Protein AF-A9NFF5-F1 (afdb_monomer_lite)

Sequence (351 aa):
MVKVKLIEFKKIPSTSDYLKQNYEKLDSFTFVRTDYQTKGRGQFERQWMSANGRNLLLSFMIKDVPINQLITIKEWVKSSIFSTLGSLGLDVYFKEPNDVYCHQKKLCGILMETKGSGDKFDYVIVGIGLNVNQFIFHKFKATSIFLETKKTQNVRKIMSKLMTNLLESSFLRCNMTIKRIIIISMFAALIAVSTFMNVPVPPVSFTLQTLMIVLTGLLLTPLDAFLAVLVYLTAGAFGMPIFTTGGGFQSFVAPTGGFLLSFLVVAPGISLFKSKSKNILQDGIVLMIFGFLIVYLFGIAIFMYATSLDFIYTIGVFIPYYIWDIAKLIFAYVVYYYMPQAIIDKHLKGI

Structure (mmCIF, N/CA/C/O backbone):
data_AF-A9NFF5-F1
#
_entry.id   AF-A9NFF5-F1
#
loop_
_atom_site.group_PDB
_atom_site.id
_atom_site.type_symbol
_atom_site.label_atom_id
_atom_site.label_alt_id
_atom_site.label_comp_id
_atom_site.label_asym_id
_atom_site.label_entity_id
_atom_site.label_seq_id
_atom_site.pdbx_PDB_ins_code
_atom_site.Cartn_x
_atom_site.Cartn_y
_atom_site.Cartn_z
_atom_site.occupancy
_atom_site.B_iso_or_equiv
_atom_site.auth_seq_id
_atom_site.auth_comp_id
_atom_site.auth_asym_id
_atom_site.auth_atom_id
_atom_site.pdbx_PDB_model_num
ATOM 1 N N . MET A 1 1 ? 3.594 -4.620 10.451 1.00 48.44 1 MET A N 1
ATOM 2 C CA . MET A 1 1 ? 2.730 -5.064 11.567 1.00 48.44 1 MET A CA 1
ATOM 3 C C . MET A 1 1 ? 2.323 -3.812 12.327 1.00 48.44 1 MET A C 1
ATOM 5 O O . MET A 1 1 ? 3.212 -3.039 12.667 1.00 48.44 1 MET A O 1
ATOM 9 N N . VAL A 1 2 ? 1.025 -3.542 12.495 1.00 63.56 2 VAL A N 1
ATOM 10 C CA . VAL A 1 2 ? 0.547 -2.337 13.200 1.00 63.56 2 VAL A CA 1
ATOM 11 C C . VAL A 1 2 ? 1.030 -2.393 14.652 1.00 63.56 2 VAL A C 1
ATOM 13 O O . VAL A 1 2 ? 0.825 -3.402 15.325 1.00 63.56 2 VAL A O 1
ATOM 16 N N . LYS A 1 3 ? 1.707 -1.343 15.135 1.00 71.81 3 LYS A N 1
ATOM 17 C CA . LYS A 1 3 ? 2.157 -1.258 16.531 1.00 71.81 3 LYS A CA 1
ATOM 18 C C . LYS A 1 3 ? 0.945 -0.948 17.408 1.00 71.81 3 LYS A C 1
ATOM 20 O O . LYS A 1 3 ? 0.381 0.134 17.311 1.00 71.81 3 LYS A O 1
ATOM 25 N N . VAL A 1 4 ? 0.546 -1.899 18.246 1.00 84.06 4 VAL A N 1
ATOM 26 C CA . VAL A 1 4 ? -0.634 -1.774 19.112 1.00 84.06 4 VAL A CA 1
ATOM 27 C C . VAL A 1 4 ? -0.192 -1.520 20.546 1.00 84.06 4 VAL A C 1
ATOM 29 O O . VAL A 1 4 ? 0.660 -2.233 21.074 1.00 84.06 4 VAL A O 1
ATOM 32 N N . LYS A 1 5 ? -0.793 -0.518 21.191 1.00 92.88 5 LYS A N 1
ATOM 33 C CA . LYS A 1 5 ? -0.583 -0.215 22.612 1.00 92.88 5 LYS A CA 1
ATOM 34 C C . LYS A 1 5 ? -1.906 -0.343 23.353 1.00 92.88 5 LYS A C 1
ATOM 36 O O . LYS A 1 5 ? -2.881 0.275 22.947 1.00 92.88 5 LYS A O 1
ATOM 41 N N . LEU A 1 6 ? -1.939 -1.108 24.442 1.00 95.81 6 LEU A N 1
ATOM 42 C CA . LEU A 1 6 ? -3.102 -1.215 25.326 1.00 95.81 6 LEU A CA 1
ATOM 43 C C . LEU A 1 6 ? -2.802 -0.523 26.658 1.00 95.81 6 LEU A C 1
ATOM 45 O O . LEU A 1 6 ? -1.790 -0.811 27.294 1.00 95.81 6 LEU A O 1
ATOM 49 N N . ILE A 1 7 ? -3.688 0.376 27.078 1.00 97.44 7 ILE A N 1
ATOM 50 C CA . ILE A 1 7 ? -3.648 1.050 28.377 1.00 97.44 7 ILE A CA 1
ATOM 51 C C . ILE A 1 7 ? -4.884 0.622 29.168 1.00 97.44 7 ILE A C 1
ATOM 53 O O . ILE A 1 7 ? -6.014 0.777 28.704 1.00 97.44 7 ILE A O 1
ATOM 57 N N . GLU A 1 8 ? -4.680 0.089 30.370 1.00 97.06 8 GLU A N 1
ATOM 58 C CA . GLU A 1 8 ? -5.763 -0.372 31.237 1.00 97.06 8 GLU A CA 1
ATOM 59 C C . GLU A 1 8 ? -5.870 0.470 32.507 1.00 97.06 8 GLU A C 1
ATOM 61 O O . GLU A 1 8 ? -4.879 0.760 33.175 1.00 97.06 8 GLU A O 1
ATOM 66 N N . PHE A 1 9 ? -7.105 0.785 32.882 1.00 96.94 9 PHE A N 1
ATOM 67 C CA . PHE A 1 9 ? -7.434 1.411 34.153 1.00 96.94 9 PHE A CA 1
ATOM 68 C C . PHE A 1 9 ? -8.439 0.563 34.932 1.00 96.94 9 PHE A C 1
ATOM 70 O O . PHE A 1 9 ? -9.261 -0.144 34.355 1.00 96.94 9 PHE A O 1
ATOM 77 N N . LYS A 1 10 ? -8.435 0.674 36.263 1.00 95.50 10 LYS A N 1
ATOM 78 C CA . LYS A 1 10 ? -9.532 0.128 37.082 1.00 95.50 10 LYS A CA 1
ATOM 79 C C . LYS A 1 10 ? -10.776 1.020 37.019 1.00 95.50 10 LYS A C 1
ATOM 81 O O . LYS A 1 10 ? -11.902 0.540 37.013 1.00 95.50 10 LYS A O 1
ATOM 86 N N . LYS A 1 11 ? -10.589 2.341 37.003 1.00 96.50 11 LYS A N 1
ATOM 87 C CA . LYS A 1 11 ? -11.675 3.327 37.016 1.00 96.50 11 LYS A CA 1
ATOM 88 C C . LYS A 1 11 ? -11.188 4.646 36.434 1.00 96.50 11 LYS A C 1
ATOM 90 O O . LYS A 1 11 ? -10.162 5.148 36.879 1.00 96.50 11 LYS A O 1
ATOM 95 N N . ILE A 1 12 ? -11.943 5.219 35.499 1.00 97.19 12 ILE A N 1
ATOM 96 C CA . ILE A 1 12 ? -11.682 6.542 34.899 1.00 97.19 12 ILE A CA 1
ATOM 97 C C . ILE A 1 12 ? -13.000 7.248 34.555 1.00 97.19 12 ILE A C 1
ATOM 99 O O . ILE A 1 12 ? -14.049 6.607 34.580 1.00 97.19 12 ILE A O 1
ATOM 103 N N . PRO A 1 13 ? -12.994 8.547 34.208 1.00 94.06 13 PRO A N 1
ATOM 104 C CA . PRO A 1 13 ? -14.183 9.216 33.687 1.00 94.06 13 PRO A CA 1
ATOM 105 C C . PRO A 1 13 ? -14.706 8.596 32.387 1.00 94.06 13 PRO A C 1
ATOM 107 O O . PRO A 1 13 ? -15.846 8.135 32.352 1.00 94.06 13 PRO A O 1
ATOM 110 N N . SER A 1 14 ? -13.871 8.539 31.348 1.00 95.44 14 SER A N 1
ATOM 111 C CA . SER A 1 14 ? -14.209 8.014 30.023 1.00 95.44 14 SER A CA 1
ATOM 112 C C . SER A 1 14 ? -12.932 7.593 29.288 1.00 95.44 14 SER A C 1
ATOM 114 O O . SER A 1 14 ? -11.940 8.322 29.293 1.00 95.44 14 SER A O 1
ATOM 116 N N . THR A 1 15 ? -12.958 6.416 28.664 1.00 97.00 15 THR A N 1
ATOM 117 C CA . THR A 1 15 ? -11.876 5.876 27.820 1.00 97.00 15 THR A CA 1
ATOM 118 C C . THR A 1 15 ? -11.634 6.757 26.591 1.00 97.00 15 THR A C 1
ATOM 120 O O . THR A 1 15 ? -10.485 7.078 26.288 1.00 97.00 15 THR A O 1
ATOM 123 N N . SER A 1 16 ? -12.699 7.229 25.935 1.00 95.88 16 SER A N 1
ATOM 124 C CA . SER A 1 16 ? -12.603 8.156 24.798 1.00 95.88 16 SER A CA 1
ATOM 125 C C . SER A 1 16 ? -12.042 9.518 25.202 1.00 95.88 16 SER A C 1
ATOM 127 O O . SER A 1 16 ? -11.199 10.059 24.493 1.00 95.88 16 SER A O 1
ATOM 129 N N . ASP A 1 17 ? -12.447 10.068 26.353 1.00 95.31 17 ASP A N 1
ATOM 130 C CA . ASP A 1 17 ? -11.955 11.385 26.786 1.00 95.31 17 ASP A CA 1
ATOM 131 C C . ASP A 1 17 ? -10.465 11.332 27.157 1.00 95.31 17 ASP A C 1
ATOM 133 O O . ASP A 1 17 ? -9.729 12.270 26.853 1.00 95.31 17 ASP A O 1
ATOM 137 N N . TYR A 1 18 ? -9.989 10.214 27.721 1.00 97.25 18 TYR A N 1
ATOM 138 C CA . TYR A 1 18 ? -8.556 10.001 27.939 1.00 97.25 18 TYR A CA 1
ATOM 139 C C . TYR A 1 18 ? -7.772 10.037 26.618 1.00 97.25 18 TYR A C 1
ATOM 141 O O . TYR A 1 18 ? -6.738 10.702 26.542 1.00 97.25 18 TYR A O 1
ATOM 149 N N . LEU A 1 19 ? -8.269 9.372 25.567 1.00 97.31 19 LEU A N 1
ATOM 150 C CA . LEU A 1 19 ? -7.649 9.413 24.238 1.00 97.31 19 LEU A CA 1
ATOM 151 C C . LEU A 1 19 ? -7.637 10.835 23.666 1.00 97.31 19 LEU A C 1
ATOM 153 O O . LEU A 1 19 ? -6.583 11.293 23.236 1.00 97.31 19 LEU A O 1
ATOM 157 N N . LYS A 1 20 ? -8.759 11.566 23.730 1.00 95.81 20 LYS A N 1
ATOM 158 C CA . LYS A 1 20 ? -8.848 12.957 23.246 1.00 95.81 20 LYS A CA 1
ATOM 159 C C . LYS A 1 20 ? -7.862 13.887 23.942 1.00 95.81 20 LYS A C 1
ATOM 161 O O . LYS A 1 20 ? -7.270 14.734 23.290 1.00 95.81 20 LYS A O 1
ATOM 166 N N . GLN A 1 21 ? -7.698 13.753 25.256 1.00 96.50 21 GLN A N 1
ATOM 167 C CA . GLN A 1 21 ? -6.819 14.624 26.042 1.00 96.50 21 GLN A CA 1
ATOM 168 C C . GLN A 1 21 ? -5.334 14.335 25.805 1.00 96.50 21 GLN A C 1
ATOM 170 O O . GLN A 1 21 ? -4.500 15.211 26.005 1.00 96.50 21 GLN A O 1
ATOM 175 N N . ASN A 1 22 ? -4.996 13.116 25.378 1.00 96.62 22 ASN A N 1
ATOM 176 C CA . ASN A 1 22 ? -3.613 12.663 25.238 1.00 96.62 22 ASN A CA 1
ATOM 177 C C . ASN A 1 22 ? -3.219 12.360 23.784 1.00 96.62 22 ASN A C 1
ATOM 179 O O . ASN A 1 22 ? -2.129 11.834 23.558 1.00 96.62 22 ASN A O 1
ATOM 183 N N . TYR A 1 23 ? -4.072 12.676 22.800 1.00 94.88 23 TYR A N 1
ATOM 184 C CA . TYR A 1 23 ? -3.904 12.217 21.417 1.00 94.88 23 TYR A CA 1
ATOM 185 C C . TYR A 1 23 ? -2.546 12.601 20.823 1.00 94.88 23 TYR A C 1
ATOM 187 O O . TYR A 1 23 ? -1.950 11.788 20.132 1.00 94.88 23 TYR A O 1
ATOM 195 N N . GLU A 1 24 ? -1.997 13.778 21.130 1.00 93.69 24 GLU A N 1
ATOM 196 C CA . GLU A 1 24 ? -0.697 14.235 20.611 1.00 93.69 24 GLU A CA 1
ATOM 197 C C . GLU A 1 24 ? 0.464 13.324 21.028 1.00 93.69 24 GLU A C 1
ATOM 199 O O . GLU A 1 24 ? 1.368 13.084 20.234 1.00 93.69 24 GLU A O 1
ATOM 204 N N . LYS A 1 25 ? 0.398 12.743 22.232 1.00 94.44 25 LYS A N 1
ATOM 205 C CA . LYS A 1 25 ? 1.450 11.889 22.810 1.00 94.44 25 LYS A CA 1
ATOM 206 C C . LYS A 1 25 ? 1.251 10.396 22.536 1.00 94.44 25 LYS A C 1
ATOM 208 O O . LYS A 1 25 ? 2.104 9.589 22.902 1.00 94.44 25 LYS A O 1
ATOM 213 N N . LEU A 1 26 ? 0.105 10.011 21.978 1.00 94.00 26 LEU A N 1
ATOM 214 C CA . LEU A 1 26 ? -0.264 8.615 21.756 1.00 94.00 26 LEU A CA 1
ATOM 215 C C . LEU A 1 26 ? -0.153 8.239 20.278 1.00 94.00 26 LEU A C 1
ATOM 217 O O . LEU A 1 26 ? -0.516 9.012 19.391 1.00 94.00 26 LEU A O 1
ATOM 221 N N . ASP A 1 27 ? 0.313 7.021 20.020 1.00 92.06 27 ASP A N 1
ATOM 222 C CA . ASP A 1 27 ? 0.390 6.461 18.672 1.00 92.06 27 ASP A CA 1
ATOM 223 C C . ASP A 1 27 ? -1.017 6.107 18.148 1.00 92.06 27 ASP A C 1
ATOM 225 O O . ASP A 1 27 ? -1.949 5.852 18.925 1.00 92.06 27 ASP A O 1
ATOM 229 N N . SER A 1 28 ? -1.167 6.055 16.820 1.00 92.19 28 SER A N 1
ATOM 230 C CA . SER A 1 28 ? -2.339 5.436 16.182 1.00 92.19 28 SER A CA 1
ATOM 231 C C . SER A 1 28 ? -2.480 3.978 16.649 1.00 92.19 28 SER A C 1
ATOM 233 O O . SER A 1 28 ? -1.485 3.332 16.968 1.00 92.19 28 SER A O 1
ATOM 235 N N . PHE A 1 29 ? -3.705 3.458 16.710 1.00 92.81 29 PHE A N 1
ATOM 236 C CA . PHE A 1 29 ? -4.039 2.148 17.287 1.00 92.81 29 PHE A CA 1
ATOM 237 C C . PHE A 1 29 ? -3.650 1.983 18.770 1.00 92.81 29 PHE A C 1
ATOM 239 O O . PHE A 1 29 ? -3.392 0.873 19.243 1.00 92.81 29 PHE A O 1
ATOM 246 N N . THR A 1 30 ? -3.661 3.078 19.539 1.00 96.06 30 THR A N 1
ATOM 247 C CA . THR A 1 30 ? -3.683 3.001 21.007 1.00 96.06 30 THR A CA 1
ATOM 248 C C . THR A 1 30 ? -5.096 2.663 21.485 1.00 96.06 30 THR A C 1
ATOM 250 O O . THR A 1 30 ? -6.044 3.394 21.198 1.00 96.06 30 THR A O 1
ATOM 253 N N . PHE A 1 31 ? -5.222 1.576 22.242 1.00 97.56 31 PHE A N 1
ATOM 254 C CA . PHE A 1 31 ? -6.438 1.108 22.900 1.00 97.56 31 PHE A CA 1
ATOM 255 C C . PHE A 1 31 ? -6.426 1.501 24.378 1.00 97.56 31 PHE A C 1
ATOM 257 O O . PHE A 1 31 ? -5.402 1.397 25.056 1.00 97.56 31 PHE A O 1
ATOM 264 N N . VAL A 1 32 ? -7.582 1.901 24.899 1.00 98.06 32 VAL A N 1
ATOM 265 C CA . VAL A 1 32 ? -7.793 2.249 26.304 1.00 98.06 32 VAL A CA 1
ATOM 266 C C . VAL A 1 32 ? -8.997 1.487 26.825 1.00 98.06 32 VAL A C 1
ATOM 268 O O . VAL A 1 32 ? -10.085 1.571 26.256 1.00 98.06 32 VAL A O 1
ATOM 271 N N . ARG A 1 33 ? -8.813 0.763 27.927 1.00 97.12 33 ARG A N 1
ATOM 272 C CA . ARG A 1 33 ? -9.848 -0.058 28.558 1.00 97.12 33 ARG A CA 1
ATOM 273 C C . ARG A 1 33 ? -9.985 0.274 30.035 1.00 97.12 33 ARG A C 1
ATOM 275 O O . ARG A 1 33 ? -9.000 0.578 30.703 1.00 97.12 33 ARG A O 1
ATOM 282 N N . THR A 1 34 ? -11.197 0.151 30.572 1.00 97.31 34 THR A N 1
ATOM 283 C CA . THR A 1 34 ? -11.439 0.274 32.016 1.00 97.31 34 THR A CA 1
ATOM 284 C C . THR A 1 34 ? -12.455 -0.740 32.539 1.00 97.31 34 THR A C 1
ATOM 286 O O . THR A 1 34 ? -13.326 -1.180 31.790 1.00 97.31 34 THR A O 1
ATOM 289 N N . ASP A 1 35 ? -12.371 -1.103 33.823 1.00 95.44 35 ASP A N 1
ATOM 290 C CA . ASP A 1 35 ? -13.428 -1.874 34.502 1.00 95.44 35 ASP A CA 1
ATOM 291 C C . ASP A 1 35 ? -14.677 -1.023 34.779 1.00 95.44 35 ASP A C 1
ATOM 293 O O . ASP A 1 35 ? -15.791 -1.548 34.849 1.00 95.44 35 ASP A O 1
ATOM 297 N N . TYR A 1 36 ? -14.511 0.295 34.932 1.00 95.69 36 TYR A N 1
ATOM 298 C CA . TYR A 1 36 ? -15.610 1.206 35.246 1.00 95.69 36 TYR A CA 1
ATOM 299 C C . TYR A 1 36 ? -15.386 2.627 34.708 1.00 95.69 36 TYR A C 1
ATOM 301 O O . TYR A 1 36 ? -14.272 3.162 34.766 1.00 95.69 36 TYR A O 1
ATOM 309 N N . GLN A 1 37 ? -16.465 3.248 34.216 1.00 94.56 37 GLN A N 1
ATOM 310 C CA . GLN A 1 37 ? -16.502 4.653 33.796 1.00 94.56 37 GLN A CA 1
ATOM 311 C C . GLN A 1 37 ? -17.435 5.467 34.691 1.00 94.56 37 GLN A C 1
ATOM 313 O O . GLN A 1 37 ? -18.611 5.133 34.808 1.00 94.56 37 GLN A O 1
ATOM 318 N N . THR A 1 38 ? -16.947 6.560 35.285 1.00 93.12 38 THR A N 1
ATOM 319 C CA . THR A 1 38 ? -17.803 7.464 36.083 1.00 93.12 38 THR A CA 1
ATOM 320 C C . THR A 1 38 ? -18.607 8.437 35.226 1.00 93.12 38 THR A C 1
ATOM 322 O O . THR A 1 38 ? -19.676 8.870 35.645 1.00 93.12 38 THR A O 1
ATOM 325 N N . LYS A 1 39 ? -18.120 8.766 34.026 1.00 91.50 39 LYS A N 1
ATOM 326 C CA . LYS A 1 39 ? -18.747 9.683 33.063 1.00 91.50 39 LYS A CA 1
ATOM 327 C C . LYS A 1 39 ? -18.828 9.029 31.681 1.00 91.50 39 LYS A C 1
ATOM 329 O O . LYS A 1 39 ? -18.437 9.616 30.677 1.00 91.50 39 LYS A O 1
ATOM 334 N N . GLY A 1 40 ? -19.282 7.774 31.638 1.00 85.69 40 GLY A N 1
ATOM 335 C CA . GLY A 1 40 ? -19.409 7.043 30.380 1.00 85.69 40 GLY A CA 1
ATOM 336 C C . GLY A 1 40 ? -20.383 7.731 29.429 1.00 85.69 40 GLY A C 1
ATOM 337 O O . GLY A 1 40 ? -21.519 8.000 29.812 1.00 85.69 40 GLY A O 1
ATOM 338 N N . ARG A 1 41 ? -19.944 7.999 28.198 1.00 82.25 41 ARG A N 1
ATOM 339 C CA . ARG A 1 41 ? -20.737 8.693 27.178 1.00 82.25 41 ARG A CA 1
ATOM 340 C C . ARG A 1 41 ? -21.292 7.716 26.145 1.00 82.25 41 ARG A C 1
ATOM 342 O O . ARG A 1 41 ? -20.617 6.779 25.731 1.00 82.25 41 ARG A O 1
ATOM 349 N N . GLY A 1 42 ? -22.522 7.966 25.732 1.00 80.75 42 GLY A N 1
ATOM 350 C CA . GLY A 1 42 ? -23.131 7.504 24.495 1.00 80.75 42 GLY A CA 1
ATOM 351 C C . GLY A 1 42 ? -23.447 8.707 23.603 1.00 80.75 42 GLY A C 1
ATOM 352 O O . GLY A 1 42 ? -23.010 9.825 23.865 1.00 80.75 42 GLY A O 1
ATOM 353 N N . GLN A 1 43 ? -24.215 8.487 22.541 1.00 76.25 43 GLN A N 1
ATOM 354 C CA . GLN A 1 43 ? -24.612 9.573 21.642 1.00 76.25 43 GLN A CA 1
ATOM 355 C C . GLN A 1 43 ? -25.618 10.534 22.267 1.00 76.25 43 GLN A C 1
ATOM 357 O O . GLN A 1 43 ? -26.389 10.142 23.145 1.00 76.25 43 GLN A O 1
ATOM 362 N N . PHE A 1 44 ? -25.641 11.766 21.749 1.00 74.88 44 PHE A N 1
ATOM 363 C CA . PHE A 1 44 ? -26.566 12.825 22.161 1.00 74.88 44 PHE A CA 1
ATOM 364 C C . PHE A 1 44 ? -26.541 13.060 23.682 1.00 74.88 44 PHE A C 1
ATOM 366 O O . PHE A 1 44 ? -27.589 13.105 24.321 1.00 74.88 44 PHE A O 1
ATOM 373 N N . GLU A 1 45 ? -25.336 13.105 24.265 1.00 71.00 45 GLU A N 1
ATOM 374 C CA . GLU A 1 45 ? -25.088 13.281 25.710 1.00 71.00 45 GLU A CA 1
ATOM 375 C C . GLU A 1 45 ? -25.734 12.216 26.623 1.00 71.00 45 GLU A C 1
ATOM 377 O O . GLU A 1 45 ? -25.796 12.369 27.844 1.00 71.00 45 GLU A O 1
ATOM 382 N N . ARG A 1 46 ? -26.194 11.085 26.068 1.00 81.00 46 ARG A N 1
ATOM 383 C CA . ARG A 1 46 ? -26.709 9.972 26.877 1.00 81.00 46 ARG A CA 1
ATOM 384 C C . ARG A 1 46 ? -25.575 9.333 27.665 1.00 81.00 46 ARG A C 1
ATOM 386 O O . ARG A 1 46 ? -24.476 9.154 27.152 1.00 81.00 46 ARG A O 1
ATOM 393 N N . GLN A 1 47 ? -25.854 8.901 28.888 1.00 82.31 47 GLN A N 1
ATOM 394 C CA . GLN A 1 47 ? -24.864 8.206 29.705 1.00 82.31 47 GLN A CA 1
ATOM 395 C C . GLN A 1 47 ? -24.829 6.706 29.375 1.00 82.31 47 GLN A C 1
ATOM 397 O O . GLN A 1 47 ? -25.866 6.041 29.349 1.00 82.31 47 GLN A O 1
ATOM 402 N N . TRP A 1 48 ? -23.632 6.149 29.169 1.00 82.81 48 TRP A N 1
ATOM 403 C CA . TRP A 1 48 ? -23.437 4.699 29.107 1.00 82.81 48 TRP A CA 1
ATOM 404 C C . TRP A 1 48 ? -23.314 4.130 30.525 1.00 82.81 48 TRP A C 1
ATOM 406 O O . TRP A 1 48 ? -22.318 4.364 31.213 1.00 82.81 48 TRP A O 1
ATOM 416 N N . MET A 1 49 ? -24.321 3.373 30.964 1.00 82.50 49 MET A N 1
ATOM 417 C CA . MET A 1 49 ? -24.362 2.777 32.302 1.00 82.50 49 MET A CA 1
ATOM 418 C C . MET A 1 49 ? -23.729 1.383 32.308 1.00 82.50 49 MET A C 1
ATOM 420 O O . MET A 1 49 ? -24.133 0.513 31.542 1.00 82.50 49 MET A O 1
ATOM 424 N N . SER A 1 50 ? -22.776 1.146 33.212 1.00 86.38 50 SER A N 1
ATOM 425 C CA . SER A 1 50 ? -22.090 -0.143 33.340 1.00 86.38 50 SER A CA 1
ATOM 426 C C . SER A 1 50 ? -21.814 -0.485 34.795 1.00 86.38 50 SER A C 1
ATOM 428 O O . SER A 1 50 ? -21.264 0.335 35.525 1.00 86.38 50 SER A O 1
ATOM 430 N N . ALA A 1 51 ? -22.105 -1.720 35.200 1.00 88.62 51 ALA A N 1
ATOM 431 C CA . ALA A 1 51 ? -21.599 -2.249 36.463 1.00 88.62 51 ALA A CA 1
ATOM 432 C C . ALA A 1 51 ? -20.073 -2.464 36.393 1.00 88.62 51 ALA A C 1
ATOM 434 O O . ALA A 1 51 ? -19.530 -2.795 35.334 1.00 88.62 51 ALA A O 1
ATOM 435 N N . ASN A 1 52 ? -19.385 -2.278 37.523 1.00 93.00 52 ASN A N 1
ATOM 436 C CA . ASN A 1 52 ? -17.929 -2.404 37.615 1.00 93.00 52 ASN A CA 1
ATOM 437 C C . ASN A 1 52 ? -17.464 -3.824 37.230 1.00 93.00 52 ASN A C 1
ATOM 439 O O . ASN A 1 52 ? -17.981 -4.809 37.758 1.00 93.00 52 ASN A O 1
ATOM 443 N N . GLY A 1 53 ? -16.530 -3.921 36.281 1.00 91.62 53 GLY A N 1
ATOM 444 C CA . GLY A 1 53 ? -15.903 -5.168 35.829 1.00 91.62 53 GLY A CA 1
ATOM 445 C C . GLY A 1 53 ? -16.820 -6.113 35.042 1.00 91.62 53 GLY A C 1
ATOM 446 O O . GLY A 1 53 ? -16.404 -7.209 34.667 1.00 91.62 53 GLY A O 1
ATOM 447 N N . ARG A 1 54 ? -18.079 -5.730 34.785 1.00 93.88 54 ARG A N 1
ATOM 448 C CA . ARG A 1 54 ? -19.067 -6.606 34.132 1.00 93.88 54 ARG A CA 1
ATOM 449 C C . ARG A 1 54 ? -19.090 -6.481 32.617 1.00 93.88 54 ARG A C 1
ATOM 451 O O . ARG A 1 54 ? -19.522 -7.426 31.969 1.00 93.88 54 ARG A O 1
ATOM 458 N N . ASN A 1 55 ? -18.652 -5.359 32.060 1.00 96.31 55 ASN A N 1
ATOM 459 C CA . ASN A 1 55 ? -18.764 -5.061 30.633 1.00 96.31 55 ASN A CA 1
ATOM 460 C C . ASN A 1 55 ? -17.411 -4.714 30.029 1.00 96.31 55 ASN A C 1
ATOM 462 O O . ASN A 1 55 ? -16.467 -4.360 30.736 1.00 96.31 55 ASN A O 1
ATOM 466 N N . LEU A 1 56 ? -17.339 -4.787 28.704 1.00 97.38 56 LEU A N 1
ATOM 467 C CA . LEU A 1 56 ? -16.194 -4.287 27.965 1.00 97.38 56 LEU A CA 1
ATOM 468 C C . LEU A 1 56 ? -16.418 -2.805 27.653 1.00 97.38 56 LEU A C 1
ATOM 470 O O . LEU A 1 56 ? -17.324 -2.453 26.900 1.00 97.38 56 LEU A O 1
ATOM 474 N N . LEU A 1 57 ? -15.589 -1.957 28.260 1.00 97.50 57 LEU A N 1
ATOM 475 C CA . LEU A 1 57 ? -15.529 -0.517 28.022 1.00 97.50 57 LEU A CA 1
ATOM 476 C C . LEU A 1 57 ? -14.169 -0.226 27.391 1.00 97.50 57 LEU A C 1
ATOM 478 O O . LEU A 1 57 ? -13.154 -0.211 28.092 1.00 97.50 57 LEU A O 1
ATOM 482 N N . LEU A 1 58 ? -14.152 -0.088 26.069 1.00 97.56 58 LEU A N 1
ATOM 483 C CA . LEU A 1 58 ? -12.938 -0.009 25.264 1.00 97.56 58 LEU A CA 1
ATOM 484 C C . LEU A 1 58 ? -13.057 1.151 24.284 1.00 97.56 58 LEU A C 1
ATOM 486 O O . LEU A 1 58 ? -14.046 1.225 23.568 1.00 97.56 58 LEU A O 1
ATOM 490 N N . SER A 1 59 ? -12.032 1.986 24.181 1.00 98.06 59 SER A N 1
ATOM 491 C CA . SER A 1 59 ? -11.900 2.930 23.072 1.00 98.06 59 SER A CA 1
ATOM 492 C C . SER A 1 59 ? -10.555 2.760 22.393 1.00 98.06 59 SER A C 1
ATOM 494 O O . SER A 1 59 ? -9.582 2.363 23.031 1.00 98.06 59 SER A O 1
ATOM 496 N N . PHE A 1 60 ? -10.475 3.087 21.111 1.00 97.00 60 PHE A N 1
ATOM 497 C CA . PHE A 1 60 ? -9.204 3.174 20.402 1.00 97.00 60 PHE A CA 1
ATOM 498 C C . PHE A 1 60 ? -9.192 4.346 19.431 1.00 97.00 60 PHE A C 1
ATOM 500 O O . PHE A 1 60 ? -10.240 4.886 19.083 1.00 97.00 60 PHE A O 1
ATOM 507 N N . MET A 1 61 ? -7.995 4.757 19.025 1.00 95.31 61 MET A N 1
ATOM 508 C CA . MET A 1 61 ? -7.787 5.914 18.160 1.00 95.31 61 MET A CA 1
ATOM 509 C C . MET A 1 61 ? -7.089 5.518 16.864 1.00 95.31 61 MET A C 1
ATOM 511 O O . MET A 1 61 ? -6.138 4.741 16.890 1.00 95.31 61 MET A O 1
ATOM 515 N N . ILE A 1 62 ? -7.513 6.113 15.755 1.00 93.94 62 ILE A N 1
ATOM 516 C CA . ILE A 1 62 ? -6.831 6.070 14.461 1.00 93.94 62 ILE A CA 1
ATOM 517 C C . ILE A 1 62 ? -6.456 7.504 14.101 1.00 93.94 62 ILE A C 1
ATOM 519 O O . ILE A 1 62 ? -7.306 8.386 14.188 1.00 93.94 62 ILE A O 1
ATOM 523 N N . LYS A 1 63 ? -5.201 7.748 13.731 1.00 91.56 63 LYS A N 1
ATOM 524 C CA . LYS A 1 63 ? -4.709 9.075 13.334 1.00 91.56 63 LYS A CA 1
ATOM 525 C C . LYS A 1 63 ? -4.625 9.238 11.820 1.00 91.56 63 LYS A C 1
ATOM 527 O O . LYS A 1 63 ? -4.532 8.241 11.107 1.00 91.56 63 LYS A O 1
ATOM 532 N N . ASP A 1 64 ? -4.620 10.495 11.375 1.00 89.31 64 ASP A N 1
ATOM 533 C CA . ASP A 1 64 ? -4.411 10.903 9.977 1.00 89.31 64 ASP A CA 1
ATOM 534 C C . ASP A 1 64 ? -5.354 10.199 8.985 1.00 89.31 64 ASP A C 1
ATOM 536 O O . ASP A 1 64 ? -4.947 9.688 7.940 1.00 89.31 64 ASP A O 1
ATOM 540 N N . VAL A 1 65 ? -6.643 10.163 9.326 1.00 87.44 65 VAL A N 1
ATOM 541 C CA . VAL A 1 65 ? -7.673 9.461 8.552 1.00 87.44 65 VAL A CA 1
ATOM 542 C C . VAL A 1 65 ? -8.270 10.396 7.496 1.00 87.44 65 VAL A C 1
ATOM 544 O O . VAL A 1 65 ? -8.835 11.424 7.868 1.00 87.44 65 VAL A O 1
ATOM 547 N N . PRO A 1 66 ? -8.236 10.063 6.194 1.00 86.31 66 PRO A N 1
ATOM 548 C CA . PRO A 1 66 ? -8.938 10.840 5.173 1.00 86.31 66 PRO A CA 1
ATOM 549 C C . PRO A 1 66 ? -10.449 10.891 5.435 1.00 86.31 66 PRO A C 1
ATOM 551 O O . PRO A 1 66 ? -11.041 9.882 5.825 1.00 86.31 66 PRO A O 1
ATOM 554 N N . ILE A 1 67 ? -11.098 12.035 5.185 1.00 84.69 67 ILE A N 1
ATOM 555 C CA . ILE A 1 67 ? -12.508 12.232 5.577 1.00 84.69 67 ILE A CA 1
ATOM 556 C C . ILE A 1 67 ? -13.453 11.186 4.966 1.00 84.69 67 ILE A C 1
ATOM 558 O O . ILE A 1 67 ? -14.384 10.713 5.622 1.00 84.69 67 ILE A O 1
ATOM 562 N N . ASN A 1 68 ? -13.175 10.759 3.734 1.00 83.69 68 ASN A N 1
ATOM 563 C CA . ASN A 1 68 ? -13.965 9.759 3.018 1.00 83.69 68 ASN A CA 1
ATOM 564 C C . ASN A 1 68 ? -13.882 8.333 3.604 1.00 83.69 68 ASN A C 1
ATOM 566 O O . ASN A 1 68 ? -14.642 7.467 3.178 1.00 83.69 68 ASN A O 1
ATOM 570 N N . GLN A 1 69 ? -13.007 8.068 4.582 1.00 85.81 69 GLN A N 1
ATOM 571 C CA . GLN A 1 69 ? -12.847 6.736 5.179 1.00 85.81 69 GLN A CA 1
ATOM 572 C C . GLN A 1 69 ? -13.729 6.477 6.406 1.00 85.81 69 GLN A C 1
ATOM 574 O O . GLN A 1 69 ? -13.751 5.347 6.894 1.00 85.81 69 GLN A O 1
ATOM 579 N N . LEU A 1 70 ? -14.480 7.463 6.914 1.00 88.38 70 LEU A N 1
ATOM 580 C CA . LEU A 1 70 ? -15.313 7.263 8.112 1.00 88.38 70 LEU A CA 1
ATOM 581 C C . LEU A 1 70 ? -16.348 6.151 7.953 1.00 88.38 70 LEU A C 1
ATOM 583 O O . LEU A 1 70 ? -16.527 5.347 8.867 1.00 88.38 70 LEU A O 1
ATOM 587 N N . ILE A 1 71 ? -17.004 6.091 6.792 1.00 87.81 71 ILE A N 1
ATOM 588 C CA . ILE A 1 71 ? -17.992 5.050 6.482 1.00 87.81 71 ILE A CA 1
ATOM 589 C C . ILE A 1 71 ? -17.316 3.679 6.533 1.00 87.81 71 ILE A C 1
ATOM 591 O O . ILE A 1 71 ? -17.817 2.757 7.172 1.00 87.81 71 ILE A O 1
ATOM 595 N N . THR A 1 72 ? -16.132 3.562 5.935 1.00 87.75 72 THR A N 1
ATOM 596 C CA . THR A 1 72 ? -15.390 2.303 5.900 1.00 87.75 72 THR A CA 1
ATOM 597 C C . THR A 1 72 ? -14.886 1.887 7.282 1.00 87.75 72 THR A C 1
ATOM 599 O O . THR A 1 72 ? -14.947 0.707 7.612 1.00 87.75 72 THR A O 1
ATOM 602 N N . ILE A 1 73 ? -14.466 2.835 8.131 1.00 91.06 73 ILE A N 1
ATOM 603 C CA . ILE A 1 73 ? -14.107 2.562 9.534 1.00 91.06 73 ILE A CA 1
ATOM 604 C C . ILE A 1 73 ? -15.326 2.067 10.318 1.00 91.06 73 ILE A C 1
ATOM 606 O O . ILE A 1 73 ? -15.212 1.108 11.080 1.00 91.06 73 ILE A O 1
ATOM 610 N N . LYS A 1 74 ? -16.500 2.680 10.127 1.00 91.50 74 LYS A N 1
ATOM 611 C CA . LYS A 1 74 ? -17.742 2.243 10.779 1.00 91.50 74 LYS A CA 1
ATOM 612 C C . LYS A 1 74 ? -18.098 0.807 10.384 1.00 91.50 74 LYS A C 1
ATOM 614 O O . LYS A 1 74 ? -18.364 -0.019 11.257 1.00 91.50 74 LYS A O 1
ATOM 619 N N . GLU A 1 75 ? -18.048 0.496 9.090 1.00 89.81 75 GLU A N 1
ATOM 620 C CA . GLU A 1 75 ? -18.292 -0.851 8.561 1.00 89.81 75 GLU A CA 1
ATOM 621 C C . GLU A 1 75 ? -17.274 -1.874 9.074 1.00 89.81 75 GLU A C 1
ATOM 623 O O . GLU A 1 75 ? -17.642 -2.981 9.476 1.00 89.81 75 GLU A O 1
ATOM 628 N N . TRP A 1 76 ? -16.001 -1.485 9.135 1.00 90.94 76 TRP A N 1
ATOM 629 C CA . TRP A 1 76 ? -14.928 -2.294 9.700 1.00 90.94 76 TRP A CA 1
ATOM 630 C C . TRP A 1 76 ? -15.194 -2.654 11.165 1.00 90.94 76 TRP A C 1
ATOM 632 O O . TRP A 1 76 ? -15.221 -3.836 11.513 1.00 90.94 76 TRP A O 1
ATOM 642 N N . VAL A 1 77 ? -15.469 -1.658 12.012 1.00 94.75 77 VAL A N 1
ATOM 643 C CA . VAL A 1 77 ? -15.754 -1.868 13.439 1.00 94.75 77 VAL A CA 1
ATOM 644 C C . VAL A 1 77 ? -17.001 -2.731 13.623 1.00 94.75 77 VAL A C 1
ATOM 646 O O . VAL A 1 77 ? -16.987 -3.665 14.429 1.00 94.75 77 VAL A O 1
ATOM 649 N N . LYS A 1 78 ? -18.064 -2.461 12.853 1.00 93.81 78 LYS A N 1
ATOM 650 C CA . LYS A 1 78 ? -19.294 -3.263 12.846 1.00 93.81 78 LYS A CA 1
ATOM 651 C C . LYS A 1 78 ? -18.986 -4.731 12.548 1.00 93.81 78 LYS A C 1
ATOM 653 O O . LYS A 1 78 ? -19.364 -5.600 13.332 1.00 93.81 78 LYS A O 1
ATOM 658 N N . SER A 1 79 ? -18.260 -5.005 11.464 1.00 92.56 79 SER A N 1
ATOM 659 C CA . SER A 1 79 ? -17.896 -6.363 11.045 1.00 92.56 79 SER A CA 1
ATOM 660 C C . SER A 1 79 ? -17.053 -7.093 12.098 1.00 92.56 79 SER A C 1
ATOM 662 O O . SER A 1 79 ? -17.341 -8.242 12.444 1.00 92.56 79 SER A O 1
ATOM 664 N N . SER A 1 80 ? -16.071 -6.419 12.709 1.00 94.75 80 SER A N 1
ATOM 665 C CA . SER A 1 80 ? -15.253 -7.009 13.777 1.00 94.75 80 SER A CA 1
ATOM 666 C C . SER A 1 80 ? -16.066 -7.339 15.034 1.00 94.75 80 SER A C 1
ATOM 668 O O . SER A 1 80 ? -15.842 -8.384 15.655 1.00 94.75 80 SER A O 1
ATOM 670 N N . ILE A 1 81 ? -17.042 -6.502 15.404 1.00 96.50 81 ILE A N 1
ATOM 671 C CA . ILE A 1 81 ? -17.971 -6.800 16.505 1.00 96.50 81 ILE A CA 1
ATOM 672 C C . ILE A 1 81 ? -18.857 -7.997 16.143 1.00 96.50 81 ILE A C 1
ATOM 674 O O . ILE A 1 81 ? -18.998 -8.908 16.956 1.00 96.50 81 ILE A O 1
ATOM 678 N N . PHE A 1 82 ? -19.397 -8.042 14.924 1.00 95.00 82 PHE A N 1
ATOM 679 C CA . PHE A 1 82 ? -20.268 -9.125 14.459 1.00 95.00 82 PHE A CA 1
ATOM 680 C C . PHE A 1 82 ? -19.550 -10.469 14.461 1.00 95.00 82 PHE A C 1
ATOM 682 O O . PHE A 1 82 ? -20.053 -11.422 15.046 1.00 95.00 82 PHE A O 1
ATOM 689 N N . SER A 1 83 ? -18.339 -10.534 13.904 1.00 93.50 83 SER A N 1
ATOM 690 C CA . SER A 1 83 ? -17.505 -11.741 13.947 1.00 93.50 83 SER A CA 1
ATOM 691 C C . SER A 1 83 ? -17.239 -12.191 15.390 1.00 93.50 83 SER A C 1
ATOM 693 O O . SER A 1 83 ? -17.348 -13.373 15.730 1.00 93.50 83 SER A O 1
ATOM 695 N N . THR A 1 84 ? -16.966 -11.237 16.287 1.00 96.00 84 THR A N 1
ATOM 696 C CA . THR A 1 84 ? -16.745 -11.537 17.707 1.00 96.00 84 THR A CA 1
ATOM 697 C C . THR A 1 84 ? -17.993 -12.133 18.357 1.00 96.00 84 THR A C 1
ATOM 699 O O . THR A 1 84 ? -17.889 -13.160 19.024 1.00 96.00 84 THR A O 1
ATOM 702 N N . LEU A 1 85 ? -19.167 -11.533 18.157 1.00 96.56 85 LEU A N 1
ATOM 703 C CA . LEU A 1 85 ? -20.418 -11.972 18.782 1.00 96.56 85 LEU A CA 1
ATOM 704 C C . LEU A 1 85 ? -20.980 -13.251 18.144 1.00 96.56 85 LEU A C 1
ATOM 706 O O . LEU A 1 85 ? -21.375 -14.160 18.872 1.00 96.56 85 LEU A O 1
ATOM 710 N N . GLY A 1 86 ? -20.920 -13.383 16.819 1.00 94.12 86 GLY A N 1
ATOM 711 C CA . GLY A 1 86 ? -21.342 -14.587 16.098 1.00 94.12 86 GLY A CA 1
ATOM 712 C C . GLY A 1 86 ? -20.536 -15.818 16.509 1.00 94.12 86 GLY A C 1
ATOM 713 O O . GLY A 1 86 ? -21.087 -16.896 16.706 1.00 94.12 86 GLY A O 1
ATOM 714 N N . SER A 1 87 ? -19.242 -15.648 16.794 1.00 93.00 87 SER A N 1
ATOM 715 C CA . SER A 1 87 ? -18.405 -16.731 17.326 1.00 93.00 87 SER A CA 1
ATOM 716 C C . SER A 1 87 ? -18.767 -17.194 18.748 1.00 93.00 87 SER A C 1
ATOM 718 O O . SER A 1 87 ? -18.236 -18.199 19.222 1.00 93.00 87 SER A O 1
ATOM 720 N N . LEU A 1 88 ? -19.621 -16.440 19.447 1.00 94.00 88 LEU A N 1
ATOM 721 C CA . LEU A 1 88 ? -20.210 -16.805 20.736 1.00 94.00 88 LEU A CA 1
ATOM 722 C C . LEU A 1 88 ? -21.621 -17.399 20.573 1.00 94.00 88 LEU A C 1
ATOM 724 O O . LEU A 1 88 ? -22.269 -17.684 21.578 1.00 94.00 88 LEU A O 1
ATOM 728 N N . GLY A 1 89 ? -22.086 -17.588 19.333 1.00 92.50 89 GLY A N 1
ATOM 729 C CA . GLY A 1 89 ? -23.414 -18.106 19.005 1.00 92.50 89 GLY A CA 1
ATOM 730 C C . GLY A 1 89 ? -24.530 -17.066 19.097 1.00 92.50 89 GLY A C 1
ATOM 731 O O . GLY A 1 89 ? -25.688 -17.444 19.232 1.00 92.50 89 GLY A O 1
ATOM 732 N N . LEU A 1 90 ? -24.201 -15.770 19.079 1.00 94.94 90 LEU A N 1
ATOM 733 C CA . LEU A 1 90 ? -25.197 -14.702 19.132 1.00 94.94 90 LEU A CA 1
ATOM 734 C C . LEU A 1 90 ? -25.606 -14.270 17.727 1.00 94.94 90 LEU A C 1
ATOM 736 O O . LEU A 1 90 ? -24.753 -13.880 16.930 1.00 94.94 90 LEU A O 1
ATOM 740 N N . ASP A 1 91 ? -26.912 -14.263 17.479 1.00 92.81 91 ASP A N 1
ATOM 741 C CA . ASP A 1 91 ? -27.495 -13.619 16.307 1.00 92.81 91 ASP A CA 1
ATOM 742 C C . ASP A 1 91 ? -27.691 -12.125 16.588 1.00 92.81 91 ASP A C 1
ATOM 744 O O . ASP A 1 91 ? -28.375 -11.725 17.540 1.00 92.81 91 ASP A O 1
ATOM 748 N N . VAL A 1 92 ? -27.011 -11.290 15.805 1.00 95.94 92 VAL A N 1
ATOM 749 C CA . VAL A 1 92 ? -26.942 -9.847 16.028 1.00 95.94 92 VAL A CA 1
ATOM 750 C C . VAL A 1 92 ? -27.145 -9.083 14.736 1.00 95.94 92 VAL A C 1
ATOM 752 O O . VAL A 1 92 ? -26.679 -9.480 13.673 1.00 95.94 92 VAL A O 1
ATOM 755 N N . TYR A 1 93 ? -27.783 -7.924 14.848 1.00 94.12 93 TYR A N 1
ATOM 756 C CA . TYR A 1 93 ? -27.945 -7.003 13.733 1.00 94.12 93 TYR A CA 1
ATOM 757 C C . TYR A 1 93 ? -27.600 -5.577 14.144 1.00 94.12 93 TYR A C 1
ATOM 759 O O . TYR A 1 93 ? -27.513 -5.224 15.326 1.00 94.12 93 TYR A O 1
ATOM 767 N N . PHE A 1 94 ? -27.374 -4.746 13.132 1.00 94.62 94 PHE A N 1
ATOM 768 C CA . PHE A 1 94 ? -26.966 -3.369 13.322 1.00 94.62 94 PHE A CA 1
ATOM 769 C C . PHE A 1 94 ? -28.206 -2.497 13.306 1.00 94.62 94 PHE A C 1
ATOM 771 O O . PHE A 1 94 ? -28.927 -2.441 12.312 1.00 94.62 94 PHE A O 1
ATOM 778 N N . LYS A 1 95 ? -28.465 -1.829 14.423 1.00 92.81 95 LYS A N 1
ATOM 779 C CA . LYS A 1 95 ? -29.473 -0.789 14.498 1.00 92.81 95 LYS A CA 1
ATOM 780 C C . LYS A 1 95 ? -28.781 0.543 14.276 1.00 92.81 95 LYS A C 1
ATOM 782 O O . LYS A 1 95 ? -28.061 1.044 15.145 1.00 92.81 95 LYS A O 1
ATOM 787 N N . GLU A 1 96 ? -29.038 1.116 13.109 1.00 88.94 96 GLU A N 1
ATOM 788 C CA . GLU A 1 96 ? -28.577 2.458 12.796 1.00 88.94 96 GLU A CA 1
ATOM 789 C C . GLU A 1 96 ? -29.020 3.458 13.893 1.00 88.94 96 GLU A C 1
ATOM 791 O O . GLU A 1 96 ? -30.105 3.323 14.472 1.00 88.94 96 GLU A O 1
ATOM 796 N N . PRO A 1 97 ? -28.187 4.463 14.208 1.00 88.38 97 PRO A N 1
ATOM 797 C CA . PRO A 1 97 ? -26.948 4.757 13.509 1.00 88.38 97 PRO A CA 1
ATOM 798 C C . PRO A 1 97 ? -25.720 3.996 14.037 1.00 88.38 97 PRO A C 1
ATOM 800 O O . PRO A 1 97 ? -24.741 3.904 13.309 1.00 88.38 97 PRO A O 1
ATOM 803 N N . ASN A 1 98 ? -25.711 3.470 15.272 1.00 92.31 98 ASN A N 1
ATOM 804 C CA . ASN A 1 98 ? -24.448 3.052 15.916 1.00 92.31 98 ASN A CA 1
ATOM 805 C C . ASN A 1 98 ? -24.546 1.905 16.931 1.00 92.31 98 ASN A C 1
ATOM 807 O O . ASN A 1 98 ? -23.620 1.690 17.715 1.00 92.31 98 ASN A O 1
ATOM 811 N N . ASP A 1 99 ? -25.656 1.177 16.964 1.00 94.50 99 ASP A N 1
ATOM 812 C CA . ASP A 1 99 ? -25.885 0.181 18.001 1.00 94.50 99 ASP A CA 1
ATOM 813 C C . ASP A 1 99 ? -25.955 -1.232 17.425 1.00 94.50 99 ASP A C 1
ATOM 815 O O . ASP A 1 99 ? -26.519 -1.463 16.360 1.00 94.50 99 ASP A O 1
ATOM 819 N N . VAL A 1 100 ? -25.445 -2.208 18.172 1.00 96.25 100 VAL A N 1
ATOM 820 C CA . VAL A 1 100 ? -25.632 -3.630 17.865 1.00 96.25 100 VAL A CA 1
ATOM 821 C C . VAL A 1 100 ? -26.677 -4.196 18.807 1.00 96.25 100 VAL A C 1
ATOM 823 O O . VAL A 1 100 ? -26.600 -4.021 20.030 1.00 96.25 100 VAL A O 1
ATOM 826 N N . TYR A 1 101 ? -27.661 -4.864 18.227 1.00 96.56 101 TYR A N 1
ATOM 827 C CA . TYR A 1 101 ? -28.778 -5.469 18.932 1.00 96.56 101 TYR A CA 1
ATOM 828 C C . TYR A 1 101 ? -28.704 -6.987 18.809 1.00 96.56 101 TYR A C 1
ATOM 830 O O . TYR A 1 101 ? -28.272 -7.512 17.788 1.00 96.56 101 TYR A O 1
ATOM 838 N N . CYS A 1 102 ? -29.137 -7.671 19.862 1.00 95.62 102 CYS A N 1
ATOM 839 C CA . CYS A 1 102 ? -29.469 -9.089 19.828 1.00 95.62 102 CYS A CA 1
ATOM 840 C C . CYS A 1 102 ? -30.963 -9.182 20.126 1.00 95.62 102 CYS A C 1
ATOM 842 O O . CYS A 1 102 ? -31.434 -8.628 21.131 1.00 95.62 102 CYS A O 1
ATOM 844 N N . HIS A 1 103 ? -31.726 -9.774 19.206 1.00 90.88 103 HIS A N 1
ATOM 845 C CA . HIS A 1 103 ? -33.180 -9.618 19.180 1.00 90.88 103 HIS A CA 1
ATOM 846 C C . HIS A 1 103 ? -33.563 -8.122 19.280 1.00 90.88 103 HIS A C 1
ATOM 848 O O . HIS A 1 103 ? -32.912 -7.254 18.717 1.00 90.88 103 HIS A O 1
ATOM 854 N N . GLN A 1 104 ? -34.584 -7.755 20.054 1.00 91.69 104 GLN A N 1
ATOM 855 C CA . GLN A 1 104 ? -35.014 -6.356 20.184 1.00 91.69 104 GLN A CA 1
ATOM 856 C C . GLN A 1 104 ? -34.301 -5.568 21.300 1.00 91.69 104 GLN A C 1
ATOM 858 O O . GLN A 1 104 ? -34.820 -4.539 21.748 1.00 91.69 104 GLN A O 1
ATOM 863 N N . LYS A 1 105 ? -33.161 -6.052 21.810 1.00 94.69 105 LYS A N 1
ATOM 864 C CA . LYS A 1 105 ? -32.457 -5.455 22.953 1.00 94.69 105 LYS A CA 1
ATOM 865 C C . LYS A 1 105 ? -31.047 -5.018 22.568 1.00 94.69 105 LYS A C 1
ATOM 867 O O . LYS A 1 105 ? -30.301 -5.751 21.924 1.00 94.69 105 LYS A O 1
ATOM 872 N N . LYS A 1 106 ? -30.662 -3.822 23.013 1.00 95.31 106 LYS A N 1
ATOM 873 C CA . LYS A 1 106 ? -29.325 -3.270 22.772 1.00 95.31 106 LYS A CA 1
ATOM 874 C C . LYS A 1 106 ? -28.257 -4.082 23.508 1.00 95.31 106 LYS A C 1
ATOM 876 O O . LYS A 1 106 ? -28.345 -4.243 24.724 1.00 95.31 106 LYS A O 1
ATOM 881 N N . LEU A 1 107 ? -27.237 -4.533 22.783 1.00 96.50 107 LEU A N 1
ATOM 882 C CA . LEU A 1 107 ? -26.124 -5.329 23.308 1.00 96.50 107 LEU A CA 1
ATOM 883 C C . LEU A 1 107 ? -24.800 -4.549 23.289 1.00 96.50 107 LEU A C 1
ATOM 885 O O . LEU A 1 107 ? -24.032 -4.610 24.249 1.00 96.50 107 LEU A O 1
ATOM 889 N N . CYS A 1 108 ? -24.549 -3.789 22.221 1.00 96.88 108 CYS A N 1
ATOM 890 C CA . CYS A 1 108 ? -23.347 -2.973 22.057 1.00 96.88 108 CYS A CA 1
ATOM 891 C C . CYS A 1 108 ? -23.712 -1.565 21.580 1.00 96.88 108 CYS A C 1
ATOM 893 O O . CYS A 1 108 ? -24.658 -1.392 20.813 1.00 96.88 108 CYS A O 1
ATOM 895 N N . GLY A 1 109 ? -22.952 -0.565 22.011 1.00 95.44 109 GLY A N 1
ATOM 896 C CA . GLY A 1 109 ? -22.951 0.769 21.419 1.00 95.44 109 GLY A CA 1
ATOM 897 C C . GLY A 1 109 ? -21.581 1.094 20.848 1.00 95.44 109 GLY A C 1
ATOM 898 O O . GLY A 1 109 ? -20.563 0.756 21.454 1.00 95.44 109 GLY A O 1
ATOM 899 N N . ILE A 1 110 ? -21.576 1.754 19.696 1.00 96.00 110 ILE A N 1
ATOM 900 C CA . ILE A 1 110 ? -20.389 2.303 19.050 1.00 96.00 110 ILE A CA 1
ATOM 901 C C . ILE A 1 110 ? -20.518 3.829 19.088 1.00 96.00 110 ILE A C 1
ATOM 903 O O . ILE A 1 110 ? -21.586 4.384 18.842 1.00 96.00 110 ILE A O 1
ATOM 907 N N . LEU A 1 111 ? -19.442 4.526 19.425 1.00 95.12 111 LEU A N 1
ATOM 908 C CA . LEU A 1 111 ? -19.381 5.981 19.395 1.00 95.12 111 LEU A CA 1
ATOM 909 C C . LEU A 1 111 ? -18.126 6.395 18.639 1.00 95.12 111 LEU A C 1
ATOM 911 O O . LEU A 1 111 ? -17.024 6.100 19.086 1.00 95.12 111 LEU A O 1
ATOM 915 N N . MET A 1 112 ? -18.297 7.067 17.504 1.00 94.44 112 MET A N 1
ATOM 916 C CA . MET A 1 112 ? -17.187 7.625 16.737 1.00 94.44 112 MET A CA 1
ATOM 917 C C . MET A 1 112 ? -17.118 9.133 16.950 1.00 94.44 112 MET A C 1
ATOM 919 O O . MET A 1 112 ? -18.117 9.828 16.788 1.00 94.44 112 MET A O 1
ATOM 923 N N . GLU A 1 113 ? -15.938 9.624 17.309 1.00 94.69 113 GLU A N 1
ATOM 924 C CA . GLU A 1 113 ? -15.668 11.041 17.540 1.00 94.69 113 GLU A CA 1
ATOM 925 C C . GLU A 1 113 ? -14.416 11.446 16.769 1.00 94.69 113 GLU A C 1
ATOM 927 O O . GLU A 1 113 ? -13.419 10.724 16.760 1.00 94.69 113 GLU A O 1
ATOM 932 N N . THR A 1 114 ? -14.460 12.599 16.113 1.00 95.12 114 THR A N 1
ATOM 933 C CA . THR A 1 114 ? -13.422 13.031 15.174 1.00 95.12 114 THR A CA 1
ATOM 934 C C . THR A 1 114 ? -12.893 14.412 15.527 1.00 95.12 114 THR A C 1
ATOM 936 O O . THR A 1 114 ? -13.656 15.270 15.967 1.00 95.12 114 THR A O 1
ATOM 939 N N . LYS A 1 115 ? -11.613 14.660 15.252 1.00 94.94 115 LYS A N 1
ATOM 940 C CA . LYS A 1 115 ? -11.022 16.005 15.207 1.00 94.94 115 LYS A CA 1
ATOM 941 C C . LYS A 1 115 ? -10.233 16.130 13.917 1.00 94.94 115 LYS A C 1
ATOM 943 O O . LYS A 1 115 ? -9.502 15.208 13.575 1.00 94.94 115 LYS A O 1
ATOM 948 N N . GLY A 1 116 ? -10.386 17.238 13.205 1.00 88.00 116 GLY A N 1
ATOM 949 C CA . GLY A 1 116 ? -9.649 17.498 11.975 1.00 88.00 116 GLY A CA 1
ATOM 950 C C . GLY A 1 116 ? -10.006 18.836 11.352 1.00 88.00 116 GLY A C 1
ATOM 951 O O . GLY A 1 116 ? -10.966 19.486 11.766 1.00 88.00 116 GLY A O 1
ATOM 952 N N . SER A 1 117 ? -9.221 19.217 10.351 1.00 78.12 117 SER A N 1
ATOM 953 C CA . SER A 1 117 ? -9.414 20.398 9.514 1.00 78.12 117 SER A CA 1
ATOM 954 C C . SER A 1 117 ? -9.004 20.055 8.079 1.00 78.12 117 SER A C 1
ATOM 956 O O . SER A 1 117 ? -8.059 19.292 7.875 1.00 78.12 117 SER A O 1
ATOM 958 N N . GLY A 1 118 ? -9.701 20.605 7.084 1.00 82.31 118 GLY A N 1
ATOM 959 C CA . GLY A 1 118 ? -9.418 20.340 5.670 1.00 82.31 118 GLY A CA 1
ATOM 960 C C . GLY A 1 118 ? -9.959 18.992 5.186 1.00 82.31 118 GLY A C 1
ATOM 961 O O . GLY A 1 118 ? -11.155 18.743 5.287 1.00 82.31 118 GLY A O 1
ATOM 962 N N . ASP A 1 119 ? -9.089 18.147 4.622 1.00 86.06 119 ASP A N 1
ATOM 963 C CA . ASP A 1 119 ? -9.414 16.878 3.944 1.00 86.06 119 ASP A CA 1
ATOM 964 C C . ASP A 1 119 ? -9.136 15.616 4.789 1.00 86.06 119 ASP A C 1
ATOM 966 O O . ASP A 1 119 ? -9.392 14.485 4.351 1.00 86.06 119 ASP A O 1
ATOM 970 N N . LYS A 1 120 ? -8.645 15.793 6.022 1.00 87.31 120 LYS A N 1
ATOM 971 C CA . LYS A 1 120 ? -8.291 14.706 6.939 1.00 87.31 120 LYS A CA 1
ATOM 972 C C . LYS A 1 120 ? -8.714 14.969 8.384 1.00 87.31 120 LYS A C 1
ATOM 974 O O . LYS A 1 120 ? -8.815 16.105 8.843 1.00 87.31 120 LYS A O 1
ATOM 979 N N . PHE A 1 121 ? -8.898 13.882 9.120 1.00 91.81 121 PHE A N 1
ATOM 980 C CA . PHE A 1 121 ? -9.027 13.871 10.567 1.00 91.81 121 PHE A CA 1
ATOM 981 C C . PHE A 1 121 ? -7.663 13.637 11.216 1.00 91.81 121 PHE A C 1
ATOM 983 O O . PHE A 1 121 ? -7.010 12.628 10.944 1.00 91.81 121 PHE A O 1
ATOM 990 N N . ASP A 1 122 ? -7.272 14.531 12.124 1.00 91.75 122 ASP A N 1
ATOM 991 C CA . ASP A 1 122 ? -6.144 14.333 13.041 1.00 91.75 122 ASP A CA 1
ATOM 992 C C . ASP A 1 122 ? -6.335 13.034 13.824 1.00 91.75 122 ASP A C 1
ATOM 994 O O . ASP A 1 122 ? -5.395 12.258 14.005 1.00 91.75 122 ASP A O 1
ATOM 998 N N . TYR A 1 123 ? -7.576 12.781 14.254 1.00 95.12 123 TYR A N 1
ATOM 999 C CA . TYR A 1 123 ? -7.971 11.501 14.810 1.00 95.12 123 TYR A CA 1
ATOM 1000 C C . TYR A 1 123 ? -9.432 11.139 14.550 1.00 95.12 123 TYR A C 1
ATOM 1002 O O . TYR A 1 123 ? -10.321 11.989 14.468 1.00 95.12 123 TYR A O 1
ATOM 1010 N N . VAL A 1 124 ? -9.669 9.832 14.561 1.00 96.38 124 VAL A N 1
ATOM 1011 C CA . VAL A 1 124 ? -10.964 9.183 14.746 1.00 96.38 124 VAL A CA 1
ATOM 1012 C C . VAL A 1 124 ? -10.853 8.299 15.985 1.00 96.38 124 VAL A C 1
ATOM 1014 O O . VAL A 1 124 ? -10.055 7.362 16.018 1.00 96.38 124 VAL A O 1
ATOM 1017 N N . ILE A 1 125 ? -11.629 8.600 17.022 1.00 97.25 125 ILE A N 1
ATOM 1018 C CA . ILE A 1 125 ? -11.733 7.791 18.237 1.00 97.25 125 ILE A CA 1
ATOM 1019 C C . ILE A 1 125 ? -13.005 6.963 18.148 1.00 97.25 125 ILE A C 1
ATOM 1021 O O . ILE A 1 125 ? -14.090 7.503 17.955 1.00 97.25 125 ILE A O 1
ATOM 1025 N N . VAL A 1 126 ? -12.863 5.653 18.316 1.00 97.25 126 VAL A N 1
ATOM 1026 C CA . VAL A 1 126 ? -13.966 4.696 18.331 1.00 97.25 126 VAL A CA 1
ATOM 1027 C C . VAL A 1 126 ? -14.109 4.154 19.747 1.00 97.25 126 VAL A C 1
ATOM 1029 O O . VAL A 1 126 ? -13.248 3.416 20.220 1.00 97.25 126 VAL A O 1
ATOM 1032 N N . GLY A 1 127 ? -15.193 4.519 20.424 1.00 97.25 127 GLY A N 1
ATOM 1033 C CA . GLY A 1 127 ? -15.620 3.937 21.690 1.00 97.25 127 GLY A CA 1
ATOM 1034 C C . GLY A 1 127 ? -16.588 2.779 21.478 1.00 97.25 127 GLY A C 1
ATOM 1035 O O . GLY A 1 127 ? -17.557 2.896 20.734 1.00 97.25 127 GLY A O 1
ATOM 1036 N N . ILE A 1 128 ? -16.333 1.663 22.152 1.00 97.62 128 ILE A N 1
ATOM 1037 C CA . ILE A 1 128 ? -17.118 0.432 22.122 1.00 97.62 128 ILE A CA 1
ATOM 1038 C C . ILE A 1 128 ? -17.534 0.104 23.556 1.00 97.62 128 ILE A C 1
ATOM 1040 O O . ILE A 1 128 ? -16.716 -0.259 24.406 1.00 97.62 128 ILE A O 1
ATOM 1044 N N . GLY A 1 129 ? -18.833 0.222 23.817 1.00 97.06 129 GLY A N 1
ATOM 1045 C CA . GLY A 1 129 ? -19.462 -0.277 25.035 1.00 97.06 129 GLY A CA 1
ATOM 1046 C C . GLY A 1 129 ? -20.192 -1.575 24.728 1.00 97.06 129 GLY A C 1
ATOM 1047 O O . GLY A 1 129 ? -21.211 -1.544 24.046 1.00 97.06 129 GLY A O 1
ATOM 1048 N N . LEU A 1 130 ? -19.697 -2.707 25.226 1.00 97.44 130 LEU A N 1
ATOM 1049 C CA . LEU A 1 130 ? -20.311 -4.020 25.015 1.00 97.44 130 LEU A CA 1
ATOM 1050 C C . LEU A 1 130 ? -20.758 -4.624 26.346 1.00 97.44 130 LEU A C 1
ATOM 1052 O O . LEU A 1 130 ? -19.952 -4.833 27.256 1.00 97.44 130 LEU A O 1
ATOM 1056 N N . ASN A 1 131 ? -22.047 -4.946 26.438 1.00 97.50 131 ASN A N 1
ATOM 1057 C CA . ASN A 1 131 ? -22.629 -5.567 27.618 1.00 97.50 131 ASN A CA 1
ATOM 1058 C C . ASN A 1 131 ? -22.261 -7.054 27.678 1.00 97.50 131 ASN A C 1
ATOM 1060 O O . ASN A 1 131 ? -22.745 -7.854 26.878 1.00 97.50 131 ASN A O 1
ATOM 1064 N N . VAL A 1 132 ? -21.426 -7.447 28.643 1.00 97.56 132 VAL A N 1
ATOM 1065 C CA . VAL A 1 132 ? -20.891 -8.818 28.718 1.00 97.56 132 VAL A CA 1
ATOM 1066 C C . VAL A 1 132 ? -21.608 -9.627 29.797 1.00 97.56 132 VAL A C 1
ATOM 1068 O O . VAL A 1 132 ? -22.382 -10.520 29.479 1.00 97.56 132 VAL A O 1
ATOM 1071 N N . ASN A 1 133 ? -21.399 -9.287 31.067 1.00 97.50 133 ASN A N 1
ATOM 1072 C CA . ASN A 1 133 ? -21.936 -9.998 32.231 1.00 97.50 133 ASN A CA 1
ATOM 1073 C C . ASN A 1 133 ? -22.908 -9.127 33.039 1.00 97.50 133 ASN A C 1
ATOM 1075 O O . ASN A 1 133 ? -23.038 -9.310 34.246 1.00 97.50 133 ASN A O 1
ATOM 1079 N N . GLN A 1 134 ? -23.521 -8.109 32.435 1.00 94.56 134 GLN A N 1
ATOM 1080 C CA . GLN A 1 134 ? -24.480 -7.269 33.149 1.00 94.56 134 GLN A CA 1
ATOM 1081 C C . GLN A 1 134 ? -25.858 -7.933 33.203 1.00 94.56 134 GLN A C 1
ATOM 1083 O O . GLN A 1 134 ? -26.390 -8.374 32.187 1.00 94.56 134 GLN A O 1
ATOM 1088 N N . PHE A 1 135 ? -26.429 -7.987 34.404 1.00 91.38 135 PHE A N 1
ATOM 1089 C CA . PHE A 1 135 ? -27.704 -8.654 34.675 1.00 91.38 135 PHE A CA 1
ATOM 1090 C C . PHE A 1 135 ? -28.870 -7.668 34.740 1.00 91.38 135 PHE A C 1
ATOM 1092 O O . PHE A 1 135 ? -29.976 -8.000 34.332 1.00 91.38 135 PHE A O 1
ATOM 1099 N N . ILE A 1 136 ? -28.619 -6.455 35.246 1.00 90.00 136 ILE A N 1
ATOM 1100 C CA . ILE A 1 136 ? -29.662 -5.465 35.514 1.00 90.00 136 ILE A CA 1
ATOM 1101 C C . ILE A 1 136 ? -29.435 -4.233 34.640 1.00 90.00 136 ILE A C 1
ATOM 1103 O O . ILE A 1 136 ? -28.370 -3.613 34.679 1.00 90.00 136 ILE A O 1
ATOM 1107 N N . PHE A 1 137 ? -30.459 -3.858 33.879 1.00 89.44 137 PHE A N 1
ATOM 1108 C CA . PHE A 1 137 ? -30.490 -2.650 33.063 1.00 89.44 137 PHE A CA 1
ATOM 1109 C C . PHE A 1 137 ? -31.650 -1.782 33.524 1.00 89.44 137 PHE A C 1
ATOM 1111 O O . PHE A 1 137 ? -32.791 -2.228 33.565 1.00 89.44 137 PHE A O 1
ATOM 1118 N N . HIS A 1 138 ? -31.347 -0.542 33.889 1.00 79.50 138 HIS A N 1
ATOM 1119 C CA . HIS A 1 138 ? -32.348 0.414 34.339 1.00 79.50 138 HIS A CA 1
ATOM 1120 C C . HIS A 1 138 ? -32.611 1.371 33.175 1.00 79.50 138 HIS A C 1
ATOM 1122 O O . HIS A 1 138 ? -31.661 1.841 32.550 1.00 79.50 138 HIS A O 1
ATOM 1128 N N . LYS A 1 139 ? -33.884 1.659 32.885 1.00 74.38 139 LYS A N 1
ATOM 1129 C CA . LYS A 1 139 ? -34.348 2.647 31.886 1.00 74.38 139 LYS A CA 1
ATOM 1130 C C . LYS A 1 139 ? -34.192 2.294 30.398 1.00 74.38 139 LYS A C 1
ATOM 1132 O O . LYS A 1 139 ? -34.755 3.007 29.574 1.00 74.38 139 LYS A O 1
ATOM 1137 N N . PHE A 1 140 ? -33.504 1.212 30.022 1.00 76.62 140 PHE A N 1
ATOM 1138 C CA . PHE A 1 140 ? -33.279 0.875 28.607 1.00 76.62 140 PHE A CA 1
ATOM 1139 C C . PHE A 1 140 ? -33.584 -0.586 28.278 1.00 76.62 140 PHE A C 1
ATOM 1141 O O . PHE A 1 140 ? -33.257 -1.492 29.043 1.00 76.62 140 PHE A O 1
ATOM 1148 N N . LYS A 1 141 ? -34.146 -0.818 27.083 1.00 89.31 141 LYS A N 1
ATOM 1149 C CA . LYS A 1 141 ? -34.324 -2.154 26.496 1.00 89.31 141 LYS A CA 1
ATOM 1150 C C . LYS A 1 141 ? -32.964 -2.683 26.017 1.00 89.31 141 LYS A C 1
ATOM 1152 O O . LYS A 1 141 ? -32.607 -2.565 24.845 1.00 89.31 141 LYS A O 1
ATOM 1157 N N . ALA A 1 142 ? -32.186 -3.211 26.956 1.00 93.38 142 ALA A N 1
ATOM 1158 C CA . ALA A 1 142 ? -30.827 -3.706 26.757 1.00 93.38 142 ALA A CA 1
ATOM 1159 C C . ALA A 1 142 ? -30.684 -5.167 27.207 1.00 93.38 142 ALA A C 1
ATOM 1161 O O . ALA A 1 142 ? -31.510 -5.689 27.958 1.00 93.38 142 ALA A O 1
ATOM 1162 N N . THR A 1 143 ? -29.646 -5.827 26.703 1.00 95.69 143 THR A N 1
ATOM 1163 C CA . THR A 1 143 ? -29.258 -7.191 27.066 1.00 95.69 143 THR A CA 1
ATOM 1164 C C . THR A 1 143 ? -27.741 -7.289 27.216 1.00 95.69 143 THR A C 1
ATOM 1166 O O . THR A 1 143 ? -27.021 -6.310 27.008 1.00 95.69 143 THR A O 1
ATOM 1169 N N . SER A 1 144 ? -27.253 -8.460 27.607 1.00 97.06 144 SER A N 1
ATOM 1170 C CA . SER A 1 144 ? -25.835 -8.791 27.709 1.00 97.06 144 SER A CA 1
ATOM 1171 C C . SER A 1 144 ? -25.577 -10.182 27.152 1.00 97.06 144 SER A C 1
ATOM 1173 O O . SER A 1 144 ? -26.497 -10.995 27.061 1.00 97.06 144 SER A O 1
ATOM 1175 N N . ILE A 1 145 ? -24.316 -10.482 26.838 1.00 97.00 145 ILE A N 1
ATOM 1176 C CA . ILE A 1 145 ? -23.921 -11.828 26.401 1.00 97.00 145 ILE A CA 1
ATOM 1177 C C . ILE A 1 145 ? -24.384 -12.871 27.425 1.00 97.00 145 ILE A C 1
ATOM 1179 O O . ILE A 1 145 ? -24.984 -13.869 27.051 1.00 97.00 145 ILE A O 1
ATOM 1183 N N . PHE A 1 146 ? -24.201 -12.605 28.720 1.00 96.75 146 PHE A N 1
ATOM 1184 C CA . PHE A 1 146 ? -24.688 -13.485 29.777 1.00 96.75 146 PHE A CA 1
ATOM 1185 C C . PHE A 1 146 ? -26.207 -13.708 29.714 1.00 96.75 146 PHE A C 1
ATOM 1187 O O . PHE A 1 146 ? -26.658 -14.840 29.866 1.00 96.75 146 PHE A O 1
ATOM 1194 N N . LEU A 1 147 ? -27.014 -12.660 29.522 1.00 96.12 147 LEU A N 1
ATOM 1195 C CA . LEU A 1 147 ? -28.472 -12.809 29.523 1.00 96.12 147 LEU A CA 1
ATOM 1196 C C . LEU A 1 147 ? -28.977 -13.629 28.333 1.00 96.12 147 LEU A C 1
ATOM 1198 O O . LEU A 1 147 ? -29.947 -14.370 28.513 1.00 96.12 147 LEU A O 1
ATOM 1202 N N . GLU A 1 148 ? -28.312 -13.527 27.182 1.00 96.38 148 GLU A N 1
ATOM 1203 C CA . GLU A 1 148 ? -28.644 -14.277 25.965 1.00 96.38 148 GLU A CA 1
ATOM 1204 C C . GLU A 1 148 ? -28.090 -15.714 25.998 1.00 96.38 148 GLU A C 1
ATOM 1206 O O . GLU A 1 148 ? -28.794 -16.648 25.633 1.00 96.38 148 GLU A O 1
ATOM 1211 N N . THR A 1 149 ? -26.864 -15.937 26.495 1.00 94.31 149 THR A N 1
ATOM 1212 C CA . THR A 1 149 ? -26.223 -17.269 26.462 1.00 94.31 149 THR A CA 1
ATOM 1213 C C . THR A 1 149 ? -26.325 -18.058 27.768 1.00 94.31 149 THR A C 1
ATOM 1215 O O . THR A 1 149 ? -25.918 -19.218 27.804 1.00 94.31 149 THR A O 1
ATOM 1218 N N . LYS A 1 150 ? -26.759 -17.426 28.867 1.00 94.56 150 LYS A N 1
ATOM 1219 C CA . LYS A 1 150 ? -26.732 -17.947 30.254 1.00 94.56 150 LYS A CA 1
ATOM 1220 C C . LYS A 1 150 ? -25.353 -18.420 30.732 1.00 94.56 150 LYS A C 1
ATOM 1222 O O . LYS A 1 150 ? -25.246 -19.216 31.660 1.00 94.56 150 LYS A O 1
ATOM 1227 N N . LYS A 1 151 ? -24.281 -17.920 30.111 1.00 93.62 151 LYS A N 1
ATOM 1228 C CA . LYS A 1 151 ? -22.890 -18.302 30.405 1.00 93.62 151 LYS A CA 1
ATOM 1229 C C . LYS A 1 151 ? -22.082 -17.065 30.757 1.00 93.62 151 LYS A C 1
ATOM 1231 O O . LYS A 1 151 ? -22.027 -16.120 29.972 1.00 93.62 151 LYS A O 1
ATOM 1236 N N . THR A 1 152 ? -21.442 -17.080 31.924 1.00 95.00 152 THR A N 1
ATOM 1237 C CA . THR A 1 152 ? -20.514 -16.017 32.326 1.00 95.00 152 THR A CA 1
ATOM 1238 C C . THR A 1 152 ? -19.303 -16.032 31.409 1.00 95.00 152 THR A C 1
ATOM 1240 O O . THR A 1 152 ? -18.721 -17.082 31.147 1.00 95.00 152 THR A O 1
ATOM 1243 N N . GLN A 1 153 ? -18.907 -14.856 30.939 1.00 95.69 153 GLN A N 1
ATOM 1244 C CA . GLN A 1 153 ? -17.782 -14.702 30.030 1.00 95.69 153 GLN A CA 1
ATOM 1245 C C . GLN A 1 153 ? -16.600 -14.026 30.717 1.00 95.69 153 GLN A C 1
ATOM 1247 O O . GLN A 1 153 ? -16.764 -13.164 31.583 1.00 95.69 153 GLN A O 1
ATOM 1252 N N . ASN A 1 154 ? -15.387 -14.349 30.277 1.00 96.44 154 ASN A N 1
ATOM 1253 C CA . ASN A 1 154 ? -14.212 -13.573 30.647 1.00 96.44 154 ASN A CA 1
ATOM 1254 C C . ASN A 1 154 ? -14.141 -12.314 29.762 1.00 96.44 154 ASN A C 1
ATOM 1256 O O . ASN A 1 154 ? -13.903 -12.406 28.557 1.00 96.44 154 ASN A O 1
ATOM 1260 N N . VAL A 1 155 ? -14.330 -11.136 30.368 1.00 95.56 155 VAL A N 1
ATOM 1261 C CA . VAL A 1 155 ? -14.339 -9.842 29.660 1.00 95.56 155 VAL A CA 1
ATOM 1262 C C . VAL A 1 155 ? -13.028 -9.603 28.905 1.00 95.56 155 VAL A C 1
ATOM 1264 O O . VAL A 1 155 ? -13.058 -9.137 27.768 1.00 95.56 155 VAL A O 1
ATOM 1267 N N . ARG A 1 156 ? -11.879 -9.970 29.491 1.00 94.75 156 ARG A N 1
ATOM 1268 C CA . ARG A 1 156 ? -10.572 -9.840 28.828 1.00 94.75 156 ARG A CA 1
ATOM 1269 C C . ARG A 1 156 ? -10.454 -10.767 27.625 1.00 94.75 156 ARG A C 1
ATOM 1271 O O . ARG A 1 156 ? -9.962 -10.334 26.594 1.00 94.75 156 ARG A O 1
ATOM 1278 N N . LYS A 1 157 ? -10.968 -11.998 27.706 1.00 95.62 157 LYS A N 1
ATOM 1279 C CA . LYS A 1 157 ? -10.978 -12.928 26.563 1.00 95.62 157 LYS A CA 1
ATOM 1280 C C . LYS A 1 157 ? -11.805 -12.381 25.394 1.00 95.62 157 LYS A C 1
ATOM 1282 O O . LYS A 1 157 ? -11.371 -12.475 24.249 1.00 95.62 157 LYS A O 1
ATOM 1287 N N . ILE A 1 158 ? -12.962 -11.777 25.679 1.00 96.94 158 ILE A N 1
ATOM 1288 C CA . ILE A 1 158 ? -13.786 -11.111 24.656 1.00 96.94 158 ILE A CA 1
ATOM 1289 C C . ILE A 1 158 ? -13.050 -9.907 24.069 1.00 96.94 158 ILE A C 1
ATOM 1291 O O . ILE A 1 158 ? -13.025 -9.756 22.852 1.00 96.94 158 ILE A O 1
ATOM 1295 N N . MET A 1 159 ? -12.419 -9.082 24.910 1.00 96.31 159 MET A N 1
ATOM 1296 C CA . MET A 1 159 ? -11.615 -7.945 24.459 1.00 96.31 159 MET A CA 1
ATOM 1297 C C . MET A 1 159 ? -10.495 -8.390 23.521 1.00 96.31 159 MET A C 1
ATOM 1299 O O . MET A 1 159 ? -10.383 -7.845 22.431 1.00 96.31 159 MET A O 1
ATOM 1303 N N . SER A 1 160 ? -9.703 -9.394 23.911 1.00 94.75 160 SER A N 1
ATOM 1304 C CA . SER A 1 160 ? -8.628 -9.927 23.074 1.00 94.75 160 SER A CA 1
ATOM 1305 C C . SER A 1 160 ? -9.167 -10.413 21.733 1.00 94.75 160 SER A C 1
ATOM 1307 O O . SER A 1 160 ? -8.616 -10.046 20.705 1.00 94.75 160 SER A O 1
ATOM 1309 N N . LYS A 1 161 ? -10.287 -11.149 21.720 1.00 95.25 161 LYS A N 1
ATOM 1310 C CA . LYS A 1 161 ? -10.912 -11.612 20.473 1.00 95.25 161 LYS A CA 1
ATOM 1311 C C . LYS A 1 161 ? -11.398 -10.461 19.590 1.00 95.25 161 LYS A C 1
ATOM 1313 O O . LYS A 1 161 ? -11.160 -10.481 18.386 1.00 95.25 161 LYS A O 1
ATOM 1318 N N . LEU A 1 162 ? -12.037 -9.450 20.179 1.00 96.12 162 LEU A N 1
ATOM 1319 C CA . LEU A 1 162 ? -12.469 -8.256 19.455 1.00 96.12 162 LEU A CA 1
ATOM 1320 C C . LEU A 1 162 ? -11.274 -7.494 18.876 1.00 96.12 162 LEU A C 1
ATOM 1322 O O . LEU A 1 162 ? -11.311 -7.106 17.714 1.00 96.12 162 LEU A O 1
ATOM 1326 N N . MET A 1 163 ? -10.210 -7.308 19.659 1.00 94.44 163 MET A N 1
ATOM 1327 C CA . MET A 1 163 ? -8.980 -6.663 19.199 1.00 94.44 163 MET A CA 1
ATOM 1328 C C . MET A 1 163 ? -8.330 -7.454 18.063 1.00 94.44 163 MET A C 1
ATOM 1330 O O . MET A 1 163 ? -7.974 -6.854 17.056 1.00 94.44 163 MET A O 1
ATOM 1334 N N . THR A 1 164 ? -8.239 -8.783 18.165 1.00 91.88 164 THR A N 1
ATOM 1335 C CA . THR A 1 164 ? -7.768 -9.640 17.066 1.00 91.88 164 THR A CA 1
ATOM 1336 C C . THR A 1 164 ? -8.621 -9.438 15.817 1.00 91.88 164 THR A C 1
ATOM 1338 O O . THR A 1 164 ? -8.081 -9.133 14.762 1.00 91.88 164 THR A O 1
ATOM 1341 N N . ASN A 1 165 ? -9.949 -9.490 15.933 1.00 92.00 165 ASN A N 1
ATOM 1342 C CA . ASN A 1 165 ? -10.850 -9.272 14.801 1.00 92.00 165 ASN A CA 1
ATOM 1343 C C . ASN A 1 165 ? -10.751 -7.858 14.211 1.00 92.00 165 ASN A C 1
ATOM 1345 O O . ASN A 1 165 ? -10.935 -7.692 13.009 1.00 92.00 165 ASN A O 1
ATOM 1349 N N . LEU A 1 166 ? -10.477 -6.830 15.016 1.00 91.12 166 LEU A N 1
ATOM 1350 C CA . LEU A 1 166 ? -10.207 -5.477 14.521 1.00 91.12 166 LEU A CA 1
ATOM 1351 C C . LEU A 1 166 ? -8.899 -5.459 13.717 1.00 91.12 166 LEU A C 1
ATOM 1353 O O . LEU A 1 166 ? -8.883 -5.009 12.574 1.00 91.12 166 LEU A O 1
ATOM 1357 N N . LEU A 1 167 ? -7.823 -6.010 14.276 1.00 86.75 167 LEU A N 1
ATOM 1358 C CA . LEU A 1 167 ? -6.478 -5.961 13.694 1.00 86.75 167 LEU A CA 1
ATOM 1359 C C . LEU A 1 167 ? -6.284 -6.900 12.493 1.00 86.75 167 LEU A C 1
ATOM 1361 O O . LEU A 1 167 ? -5.486 -6.605 11.607 1.00 86.75 167 LEU A O 1
ATOM 1365 N N . GLU A 1 168 ? -6.993 -8.026 12.445 1.00 80.12 168 GLU A N 1
ATOM 1366 C CA . GLU A 1 168 ? -6.854 -9.025 11.381 1.00 80.12 168 GLU A CA 1
ATOM 1367 C C . GLU A 1 168 ? -7.832 -8.838 10.224 1.00 80.12 168 GLU A C 1
ATOM 1369 O O . GLU A 1 168 ? -7.574 -9.367 9.140 1.00 80.12 168 GLU A O 1
ATOM 1374 N N . SER A 1 169 ? -8.924 -8.099 10.440 1.00 68.25 169 SER A N 1
ATOM 1375 C CA . SER A 1 169 ? -9.969 -7.890 9.435 1.00 68.25 169 SER A CA 1
ATOM 1376 C C . SER A 1 169 ? -9.438 -7.425 8.073 1.00 68.25 169 SER A C 1
ATOM 1378 O O . SER A 1 169 ? -8.436 -6.713 7.940 1.00 68.25 169 SER A O 1
ATOM 1380 N N . SER A 1 170 ? -10.200 -7.783 7.042 1.00 57.34 170 SER A N 1
ATOM 1381 C CA . SER A 1 170 ? -9.946 -7.423 5.652 1.00 57.34 170 SER A CA 1
ATOM 1382 C C . SER A 1 170 ? -9.884 -5.917 5.404 1.00 57.34 170 SER A C 1
ATOM 1384 O O . SER A 1 170 ? -9.331 -5.537 4.390 1.00 57.34 170 SER A O 1
ATOM 1386 N N . PHE A 1 171 ? -10.364 -5.037 6.285 1.00 57.03 171 PHE A N 1
ATOM 1387 C CA . PHE A 1 171 ? -10.266 -3.589 6.068 1.00 57.03 171 PHE A CA 1
ATOM 1388 C C . PHE A 1 171 ? -8.808 -3.103 5.993 1.00 57.03 171 PHE A C 1
ATOM 1390 O O . PHE A 1 171 ? -8.436 -2.421 5.037 1.00 57.03 171 PHE A O 1
ATOM 1397 N N . LEU A 1 172 ? -7.966 -3.530 6.942 1.00 56.34 172 LEU A N 1
ATOM 1398 C CA . LEU A 1 172 ? -6.542 -3.171 6.972 1.00 56.34 172 LEU A CA 1
ATOM 1399 C C . LEU A 1 172 ? -5.752 -3.851 5.843 1.00 56.34 172 LEU A C 1
ATOM 1401 O O . LEU A 1 172 ? -4.789 -3.290 5.333 1.00 56.34 172 LEU A O 1
ATOM 1405 N N . ARG A 1 173 ? -6.168 -5.051 5.411 1.00 54.84 173 ARG A N 1
ATOM 1406 C CA . ARG A 1 173 ? -5.480 -5.797 4.340 1.00 54.84 173 ARG A CA 1
ATOM 1407 C C . ARG A 1 173 ? -5.943 -5.385 2.935 1.00 54.84 173 ARG A C 1
ATOM 1409 O O . ARG A 1 173 ? -5.118 -5.105 2.078 1.00 54.84 173 ARG A O 1
ATOM 1416 N N . CYS A 1 174 ? -7.250 -5.306 2.699 1.00 49.81 174 CYS A N 1
ATOM 1417 C CA . CYS A 1 174 ? -7.884 -5.109 1.390 1.00 49.81 174 CYS A CA 1
ATOM 1418 C C . CYS A 1 174 ? -7.647 -3.708 0.819 1.00 49.81 174 CYS A C 1
ATOM 1420 O O . CYS A 1 174 ? -7.326 -3.592 -0.361 1.00 49.81 174 CYS A O 1
ATOM 1422 N N . ASN A 1 175 ? -7.718 -2.652 1.640 1.00 55.81 175 ASN A N 1
ATOM 1423 C CA . ASN A 1 175 ? -7.460 -1.289 1.158 1.00 55.81 175 ASN A CA 1
ATOM 1424 C C . ASN A 1 175 ? -6.011 -1.146 0.652 1.00 55.81 175 ASN A C 1
ATOM 1426 O O . ASN A 1 175 ? -5.741 -0.532 -0.381 1.00 55.81 175 ASN A O 1
ATOM 1430 N N . MET A 1 176 ? -5.082 -1.824 1.328 1.00 60.09 176 MET A N 1
ATOM 1431 C CA . MET A 1 176 ? -3.678 -1.876 0.938 1.00 60.09 176 MET A CA 1
ATOM 1432 C C . MET A 1 176 ? -3.427 -2.774 -0.272 1.00 60.09 176 MET A C 1
ATOM 1434 O O . MET A 1 176 ? -2.629 -2.416 -1.137 1.00 60.09 176 MET A O 1
ATOM 1438 N N . THR A 1 177 ? -4.139 -3.896 -0.391 1.00 71.38 177 THR A N 1
ATOM 1439 C CA . THR A 1 177 ? -4.019 -4.809 -1.534 1.00 71.38 177 THR A CA 1
ATOM 1440 C C . THR A 1 177 ? -4.618 -4.229 -2.819 1.00 71.38 177 THR A C 1
ATOM 1442 O O . THR A 1 177 ? -3.948 -4.271 -3.847 1.00 71.38 177 THR A O 1
ATOM 1445 N N . ILE A 1 178 ? -5.821 -3.639 -2.792 1.00 76.69 178 ILE A N 1
ATOM 1446 C CA . ILE A 1 178 ? -6.464 -3.078 -3.997 1.00 76.69 178 ILE A CA 1
ATOM 1447 C C . ILE A 1 178 ? -5.641 -1.921 -4.550 1.00 76.69 178 ILE A C 1
ATOM 1449 O O . ILE A 1 178 ? -5.313 -1.904 -5.735 1.00 76.69 178 ILE A O 1
ATOM 1453 N N . LYS A 1 179 ? -5.256 -0.975 -3.684 1.00 78.56 179 LYS A N 1
ATOM 1454 C CA . LYS A 1 179 ? -4.425 0.159 -4.085 1.00 78.56 179 LYS A CA 1
ATOM 1455 C C . LYS A 1 179 ? -3.133 -0.333 -4.742 1.00 78.56 179 LYS A C 1
ATOM 1457 O O . LYS A 1 179 ? -2.798 0.132 -5.827 1.00 78.56 179 LYS A O 1
ATOM 1462 N N . ARG A 1 180 ? -2.454 -1.311 -4.126 1.00 84.44 180 ARG A N 1
ATOM 1463 C CA . ARG A 1 180 ? -1.238 -1.946 -4.661 1.00 84.44 180 ARG A CA 1
ATOM 1464 C C . ARG A 1 180 ? -1.460 -2.566 -6.044 1.00 84.44 180 ARG A C 1
ATOM 1466 O O . ARG A 1 180 ? -0.672 -2.295 -6.943 1.00 84.44 180 ARG A O 1
ATOM 1473 N N . ILE A 1 181 ? -2.545 -3.319 -6.238 1.00 88.44 181 ILE A N 1
ATOM 1474 C CA . ILE A 1 181 ? -2.901 -3.915 -7.539 1.00 88.44 181 ILE A CA 1
ATOM 1475 C C . ILE A 1 181 ? -3.121 -2.833 -8.604 1.00 88.44 181 ILE A C 1
ATOM 1477 O O . ILE A 1 181 ? -2.588 -2.957 -9.707 1.00 88.44 181 ILE A O 1
ATOM 1481 N N . ILE A 1 182 ? -3.857 -1.763 -8.280 1.00 90.69 182 ILE A N 1
ATOM 1482 C CA . ILE A 1 182 ? -4.126 -0.656 -9.212 1.00 90.69 182 ILE A CA 1
ATOM 1483 C C . ILE A 1 182 ? -2.818 -0.012 -9.672 1.00 90.69 182 ILE A C 1
ATOM 1485 O O . ILE A 1 182 ? -2.629 0.191 -10.865 1.00 90.69 182 ILE A O 1
ATOM 1489 N N . ILE A 1 183 ? -1.894 0.270 -8.751 1.00 90.38 183 ILE A N 1
ATOM 1490 C CA . ILE A 1 183 ? -0.614 0.909 -9.088 1.00 90.38 183 ILE A CA 1
ATOM 1491 C C . ILE A 1 183 ? 0.240 -0.000 -9.965 1.00 90.38 183 ILE A C 1
ATOM 1493 O O . ILE A 1 183 ? 0.743 0.455 -10.985 1.00 90.38 183 ILE A O 1
ATOM 1497 N N . ILE A 1 184 ? 0.395 -1.274 -9.586 1.00 94.44 184 ILE A N 1
ATOM 1498 C CA . ILE A 1 184 ? 1.177 -2.244 -10.366 1.00 94.44 184 ILE A CA 1
ATOM 1499 C C . ILE A 1 184 ? 0.619 -2.329 -11.791 1.00 94.44 184 ILE A C 1
ATOM 1501 O O . ILE A 1 184 ? 1.375 -2.237 -12.757 1.00 94.44 184 ILE A O 1
ATOM 1505 N N . SER A 1 185 ? -0.706 -2.424 -11.921 1.00 95.81 185 SER A N 1
ATOM 1506 C CA . SER A 1 185 ? -1.388 -2.501 -13.218 1.00 95.81 185 SER A CA 1
ATOM 1507 C C . SER A 1 185 ? -1.238 -1.207 -14.025 1.00 95.81 185 SER A C 1
ATOM 1509 O O . SER A 1 185 ? -0.988 -1.254 -15.225 1.00 95.81 185 SER A O 1
ATOM 1511 N N . MET A 1 186 ? -1.332 -0.047 -13.371 1.00 96.38 186 MET A N 1
ATOM 1512 C CA . MET A 1 186 ? -1.151 1.263 -14.000 1.00 96.38 186 MET A CA 1
ATOM 1513 C C . MET A 1 186 ? 0.273 1.438 -14.532 1.00 96.38 186 MET A C 1
ATOM 1515 O O . MET A 1 186 ? 0.443 1.872 -15.665 1.00 96.38 186 MET A O 1
ATOM 1519 N N . PHE A 1 187 ? 1.299 1.070 -13.761 1.00 97.06 187 PHE A N 1
ATOM 1520 C CA . PHE A 1 187 ? 2.686 1.138 -14.226 1.00 97.06 187 PHE A CA 1
ATOM 1521 C C . PHE A 1 187 ? 2.959 0.147 -15.361 1.00 97.06 187 PHE A C 1
ATOM 1523 O O . PHE A 1 187 ? 3.598 0.527 -16.337 1.00 97.06 187 PHE A O 1
ATOM 1530 N N . ALA A 1 188 ? 2.421 -1.076 -15.298 1.00 97.94 188 ALA A N 1
ATOM 1531 C CA . ALA A 1 188 ? 2.501 -2.024 -16.411 1.00 97.94 188 ALA A CA 1
ATOM 1532 C C . ALA A 1 188 ? 1.871 -1.452 -17.698 1.00 97.94 188 ALA A C 1
ATOM 1534 O O . ALA A 1 188 ? 2.463 -1.539 -18.774 1.00 97.94 188 ALA A O 1
ATOM 1535 N N . ALA A 1 189 ? 0.708 -0.801 -17.582 1.00 97.44 189 ALA A N 1
ATOM 1536 C CA . ALA A 1 189 ? 0.048 -0.133 -18.700 1.00 97.44 189 ALA A CA 1
ATOM 1537 C C . ALA A 1 189 ? 0.853 1.067 -19.227 1.00 97.44 189 ALA A C 1
ATOM 1539 O O . ALA A 1 189 ? 0.982 1.225 -20.436 1.00 97.44 189 ALA A O 1
ATOM 1540 N N . LEU A 1 190 ? 1.443 1.886 -18.350 1.00 97.38 190 LEU A N 1
ATOM 1541 C CA . LEU A 1 190 ? 2.305 3.000 -18.759 1.00 97.38 190 LEU A CA 1
ATOM 1542 C C . LEU A 1 190 ? 3.549 2.509 -19.509 1.00 97.38 190 LEU A C 1
ATOM 1544 O O . LEU A 1 190 ? 3.920 3.111 -20.515 1.00 97.38 190 LEU A O 1
ATOM 1548 N N . ILE A 1 191 ? 4.161 1.403 -19.066 1.00 97.44 191 ILE A N 1
ATOM 1549 C CA . ILE A 1 191 ? 5.272 0.766 -19.787 1.00 97.44 191 ILE A CA 1
ATOM 1550 C C . ILE A 1 191 ? 4.806 0.364 -21.191 1.00 97.44 191 ILE A C 1
ATOM 1552 O O . ILE A 1 191 ? 5.452 0.744 -22.164 1.00 97.44 191 ILE A O 1
ATOM 1556 N N . ALA A 1 192 ? 3.661 -0.313 -21.317 1.00 96.69 192 ALA A N 1
ATOM 1557 C CA . ALA A 1 192 ? 3.113 -0.703 -22.617 1.00 96.69 192 ALA A CA 1
ATOM 1558 C C . ALA A 1 192 ? 2.826 0.497 -23.535 1.00 96.69 192 ALA A C 1
ATOM 1560 O O . ALA A 1 192 ? 3.214 0.497 -24.700 1.00 96.69 192 ALA A O 1
ATOM 1561 N N . VAL A 1 193 ? 2.188 1.549 -23.013 1.00 96.06 193 VAL A N 1
ATOM 1562 C CA . VAL A 1 193 ? 1.869 2.760 -23.787 1.00 96.06 193 VAL A CA 1
ATOM 1563 C C . VAL A 1 193 ? 3.142 3.472 -24.250 1.00 96.06 193 VAL A C 1
ATOM 1565 O O . VAL A 1 193 ? 3.220 3.928 -25.391 1.00 96.06 193 VAL A O 1
ATOM 1568 N N . SER A 1 194 ? 4.172 3.523 -23.400 1.00 95.12 194 SER A N 1
ATOM 1569 C CA . SER A 1 194 ? 5.443 4.181 -23.726 1.00 95.12 194 SER A CA 1
ATOM 1570 C C . SER A 1 194 ? 6.198 3.535 -24.896 1.00 95.12 194 SER A C 1
ATOM 1572 O O . SER A 1 194 ? 7.002 4.205 -25.543 1.00 95.12 194 SER A O 1
ATOM 1574 N N . THR A 1 195 ? 5.912 2.270 -25.226 1.00 91.69 195 THR A N 1
ATOM 1575 C CA . THR A 1 195 ? 6.488 1.580 -26.389 1.00 91.69 195 THR A CA 1
ATOM 1576 C C . THR A 1 195 ? 6.003 2.174 -27.717 1.00 91.69 195 THR A C 1
ATOM 1578 O O . THR A 1 195 ? 6.768 2.244 -28.680 1.00 91.69 195 THR A O 1
ATOM 1581 N N . PHE A 1 19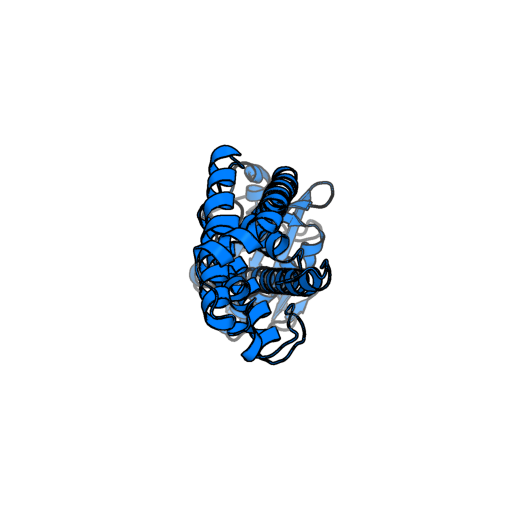6 ? 4.764 2.674 -27.777 1.00 91.81 196 PHE A N 1
ATOM 1582 C CA . PHE A 1 196 ? 4.219 3.321 -28.980 1.00 91.81 196 PHE A CA 1
ATOM 1583 C C . PHE A 1 196 ? 4.765 4.735 -29.192 1.00 91.81 196 PHE A C 1
ATOM 1585 O O . PHE A 1 196 ? 4.727 5.257 -30.303 1.00 91.81 196 PHE A O 1
ATOM 1592 N N . MET A 1 197 ? 5.318 5.346 -28.145 1.00 91.88 197 MET A N 1
ATOM 1593 C CA . MET A 1 197 ? 6.026 6.618 -28.236 1.00 91.88 197 MET A CA 1
ATOM 1594 C C . MET A 1 197 ? 7.468 6.354 -28.676 1.00 91.88 197 MET A C 1
ATOM 1596 O O . MET A 1 197 ? 8.397 6.363 -27.861 1.00 91.88 197 MET A O 1
ATOM 1600 N N . ASN A 1 198 ? 7.642 6.053 -29.964 1.00 90.75 198 ASN A N 1
ATOM 1601 C CA . ASN A 1 198 ? 8.938 5.722 -30.535 1.00 90.75 198 ASN A CA 1
ATOM 1602 C C . ASN A 1 198 ? 9.256 6.488 -31.820 1.00 90.75 198 ASN A C 1
ATOM 1604 O O . ASN A 1 198 ? 8.369 6.943 -32.538 1.00 90.75 198 ASN A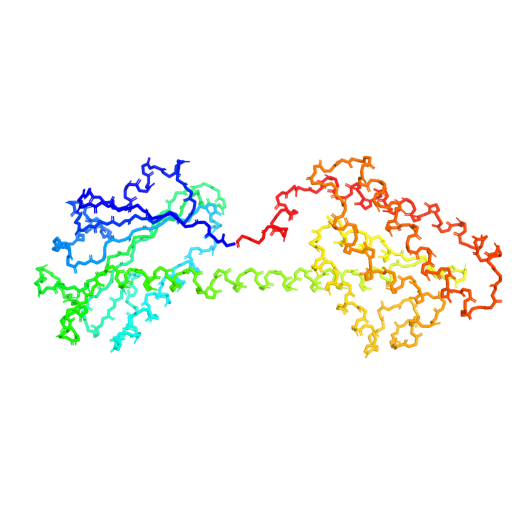 O 1
ATOM 1608 N N . VAL A 1 199 ? 10.553 6.612 -32.088 1.00 90.62 199 VAL A N 1
ATOM 1609 C CA . VAL A 1 199 ? 11.099 7.104 -33.349 1.00 90.62 199 VAL A CA 1
ATOM 1610 C C . VAL A 1 199 ? 11.723 5.901 -34.064 1.00 90.62 199 VAL A C 1
ATOM 1612 O O . VAL A 1 199 ? 12.708 5.346 -33.563 1.00 90.62 199 VAL A O 1
ATOM 1615 N N . PRO A 1 200 ? 11.156 5.444 -35.195 1.00 88.00 200 PRO A N 1
ATOM 1616 C CA . PRO A 1 200 ? 11.658 4.277 -35.908 1.00 88.00 200 PRO A CA 1
ATOM 1617 C C . PRO A 1 200 ? 12.946 4.633 -36.656 1.00 88.00 200 PRO A C 1
ATOM 1619 O O . PRO A 1 200 ? 12.916 5.209 -37.740 1.00 88.00 200 PRO A O 1
ATOM 1622 N N . VAL A 1 201 ? 14.085 4.287 -36.062 1.00 87.38 201 VAL A N 1
ATOM 1623 C CA . VAL A 1 201 ? 15.418 4.414 -36.662 1.00 87.38 201 VAL A CA 1
ATOM 1624 C C . VAL A 1 201 ? 16.084 3.035 -36.733 1.00 87.38 201 VAL A C 1
ATOM 1626 O O . VAL A 1 201 ? 15.896 2.230 -35.823 1.00 87.38 201 VAL A O 1
ATOM 1629 N N . PRO A 1 202 ? 16.840 2.706 -37.793 1.00 84.44 202 PRO A N 1
ATOM 1630 C CA . PRO A 1 202 ? 17.640 1.485 -37.812 1.00 84.44 202 PRO A CA 1
ATOM 1631 C C . PRO A 1 202 ? 18.775 1.517 -36.764 1.00 84.44 202 PRO A C 1
ATOM 1633 O O . PRO A 1 202 ? 19.314 2.589 -36.478 1.00 84.44 202 PRO A O 1
ATOM 1636 N N . PRO A 1 203 ? 19.196 0.366 -36.208 1.00 85.38 203 PRO A N 1
ATOM 1637 C CA . PRO A 1 203 ? 18.630 -0.974 -36.396 1.00 85.38 203 PRO A CA 1
ATOM 1638 C C . PRO A 1 203 ? 17.428 -1.270 -35.481 1.00 85.38 203 PRO A C 1
ATOM 1640 O O . PRO A 1 203 ? 16.764 -2.285 -35.676 1.00 85.38 203 PRO A O 1
ATOM 1643 N N . VAL A 1 204 ? 17.161 -0.431 -34.473 1.00 88.88 204 VAL A N 1
ATOM 1644 C CA . VAL A 1 204 ? 16.074 -0.614 -33.502 1.00 88.88 204 VAL A CA 1
ATOM 1645 C C . VAL A 1 204 ? 15.408 0.719 -33.184 1.00 88.88 204 VAL A C 1
ATOM 1647 O O . VAL A 1 204 ? 16.071 1.734 -33.018 1.00 88.88 204 VAL A O 1
ATOM 1650 N N . SER A 1 205 ? 14.086 0.734 -33.038 1.00 89.94 205 SER A N 1
ATOM 1651 C CA . SER A 1 205 ? 13.372 1.977 -32.745 1.00 89.94 205 SER A CA 1
ATOM 1652 C C . SER A 1 205 ? 13.778 2.558 -31.392 1.00 89.94 205 SER A C 1
ATOM 1654 O O . SER A 1 205 ? 13.863 1.855 -30.382 1.00 89.94 205 SER A O 1
ATOM 1656 N N . PHE A 1 206 ? 13.947 3.874 -31.351 1.00 89.19 206 PHE A N 1
ATOM 1657 C CA . PHE A 1 206 ? 14.151 4.604 -30.112 1.00 89.19 206 PHE A CA 1
ATOM 1658 C C . PHE A 1 206 ? 12.811 4.769 -29.390 1.00 89.19 206 PHE A C 1
ATOM 1660 O O . PHE A 1 206 ? 11.926 5.429 -29.921 1.00 89.19 206 PHE A O 1
ATOM 1667 N N . THR A 1 207 ? 12.642 4.208 -28.191 1.00 92.00 207 THR A N 1
ATOM 1668 C CA . THR A 1 207 ? 11.361 4.248 -27.456 1.00 92.00 207 THR A CA 1
ATOM 1669 C C . THR A 1 207 ? 11.470 5.006 -26.127 1.00 92.00 207 THR A C 1
ATOM 1671 O O . THR A 1 207 ? 12.551 5.106 -25.536 1.00 92.00 207 THR A O 1
ATOM 1674 N N . LEU A 1 208 ? 10.342 5.496 -25.600 1.00 94.00 208 LEU A N 1
ATOM 1675 C CA . LEU A 1 208 ? 10.249 6.007 -24.220 1.00 94.00 208 LEU A CA 1
ATOM 1676 C C . LEU A 1 208 ? 10.124 4.896 -23.165 1.00 94.00 208 LEU A C 1
ATOM 1678 O O . LEU A 1 208 ? 9.935 5.166 -21.979 1.00 94.00 208 LEU A O 1
ATOM 1682 N N . GLN A 1 209 ? 10.269 3.638 -23.569 1.00 94.56 209 GLN A N 1
ATOM 1683 C CA . GLN A 1 209 ? 10.074 2.502 -22.685 1.00 94.56 209 GLN A CA 1
ATOM 1684 C C . GLN A 1 209 ? 11.121 2.424 -21.575 1.00 94.56 209 GLN A C 1
ATOM 1686 O O . GLN A 1 209 ? 10.775 2.218 -20.413 1.00 94.56 209 GLN A O 1
ATOM 1691 N N . THR A 1 210 ? 12.393 2.661 -21.898 1.00 94.31 210 THR A N 1
ATOM 1692 C CA . THR A 1 210 ? 13.483 2.667 -20.909 1.00 94.31 210 THR A CA 1
ATOM 1693 C C . THR A 1 210 ? 13.290 3.757 -19.852 1.00 94.31 210 THR A C 1
ATOM 1695 O O . THR A 1 210 ? 13.511 3.507 -18.667 1.00 94.31 210 THR A O 1
ATOM 1698 N N . LEU A 1 211 ? 12.773 4.928 -20.246 1.00 96.81 211 LEU A N 1
ATOM 1699 C CA . LEU A 1 211 ? 12.371 5.994 -19.322 1.00 96.81 211 LEU A CA 1
ATOM 1700 C C . LEU A 1 211 ? 11.300 5.498 -18.337 1.00 96.81 211 LEU A C 1
ATOM 1702 O O . LEU A 1 211 ? 11.425 5.705 -17.128 1.00 96.81 211 LEU A O 1
ATOM 1706 N N . MET A 1 212 ? 10.267 4.813 -18.834 1.00 97.50 212 MET A N 1
ATOM 1707 C CA . MET A 1 212 ? 9.185 4.321 -17.981 1.00 97.50 212 MET A CA 1
ATOM 1708 C C . MET A 1 212 ? 9.645 3.202 -17.035 1.00 97.50 212 MET A C 1
ATOM 1710 O O . MET A 1 212 ? 9.228 3.157 -15.878 1.00 97.50 212 MET A O 1
ATOM 1714 N N . ILE A 1 213 ? 10.567 2.341 -17.465 1.00 98.12 213 ILE A N 1
ATOM 1715 C CA . ILE A 1 213 ? 11.195 1.324 -16.605 1.00 98.12 213 ILE A CA 1
ATOM 1716 C C . ILE A 1 213 ? 11.992 1.967 -15.466 1.00 98.12 213 ILE A C 1
ATOM 1718 O O . ILE A 1 213 ? 11.875 1.556 -14.309 1.00 98.12 213 ILE A O 1
ATOM 1722 N N . VAL A 1 214 ? 12.751 3.020 -15.765 1.00 98.06 214 VAL A N 1
ATOM 1723 C CA . VAL A 1 214 ? 13.516 3.763 -14.758 1.00 98.06 214 VAL A CA 1
ATOM 1724 C C . VAL A 1 214 ? 12.586 4.446 -13.757 1.00 98.06 214 VAL A C 1
ATOM 1726 O O . VAL A 1 214 ? 12.770 4.294 -12.549 1.00 98.06 214 VAL A O 1
ATOM 1729 N N . LEU A 1 215 ? 11.535 5.124 -14.231 1.00 96.88 215 LEU A N 1
ATOM 1730 C CA . LEU A 1 215 ? 10.509 5.714 -13.365 1.00 96.88 215 LEU A CA 1
ATOM 1731 C C . LEU A 1 215 ? 9.806 4.657 -12.502 1.00 96.88 215 LEU A C 1
ATOM 1733 O O . LEU A 1 215 ? 9.541 4.904 -11.328 1.00 96.88 215 LEU A O 1
ATOM 1737 N N . THR A 1 216 ? 9.559 3.462 -13.040 1.00 97.25 216 THR A N 1
ATOM 1738 C CA . THR A 1 216 ? 8.994 2.334 -12.284 1.00 97.25 216 THR A CA 1
ATOM 1739 C C . THR A 1 216 ? 9.891 1.961 -11.099 1.00 97.25 216 THR A C 1
ATOM 1741 O O . THR A 1 216 ? 9.406 1.851 -9.973 1.00 97.25 216 THR A O 1
ATOM 1744 N N . GLY A 1 217 ? 11.206 1.850 -11.309 1.00 96.94 217 GLY A N 1
ATOM 1745 C CA . GLY A 1 217 ? 12.163 1.600 -10.225 1.00 96.94 217 GLY A CA 1
ATOM 1746 C C . GLY A 1 217 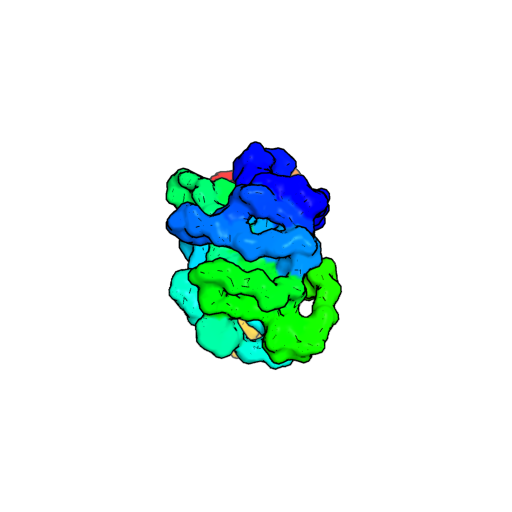? 12.281 2.760 -9.227 1.00 96.94 217 GLY A C 1
ATOM 1747 O O . GLY A 1 217 ? 12.352 2.559 -8.010 1.00 96.94 217 GLY A O 1
ATOM 1748 N N . LEU A 1 218 ? 12.236 4.002 -9.711 1.00 95.62 218 LEU A N 1
ATOM 1749 C CA . LEU A 1 218 ? 12.292 5.193 -8.860 1.00 95.62 218 LEU A CA 1
ATOM 1750 C C . LEU A 1 218 ? 11.022 5.397 -8.019 1.00 95.62 218 LEU A C 1
ATOM 1752 O O . LEU A 1 218 ? 11.116 5.964 -6.931 1.00 95.62 218 LEU A O 1
ATOM 1756 N N . LEU A 1 219 ? 9.860 4.888 -8.436 1.00 93.62 219 LEU A N 1
ATOM 1757 C CA . LEU A 1 219 ? 8.578 5.179 -7.779 1.00 93.62 219 LEU A CA 1
ATOM 1758 C C . LEU A 1 219 ? 7.959 4.004 -7.013 1.00 93.62 219 LEU A C 1
ATOM 1760 O O . LEU A 1 219 ? 7.244 4.237 -6.039 1.00 93.62 219 LEU A O 1
ATOM 1764 N N . LEU A 1 220 ? 8.239 2.758 -7.396 1.00 92.38 220 LEU A N 1
ATOM 1765 C CA . LEU A 1 220 ? 7.669 1.573 -6.746 1.00 92.38 220 LEU A CA 1
ATOM 1766 C C . LEU A 1 220 ? 8.643 0.921 -5.758 1.00 92.38 220 LEU A C 1
ATOM 1768 O O . LEU A 1 220 ? 9.837 1.232 -5.749 1.00 92.38 220 LEU A O 1
ATOM 1772 N N . THR A 1 221 ? 8.132 0.019 -4.909 1.00 91.75 221 THR A N 1
ATOM 1773 C CA . THR A 1 221 ? 8.971 -0.892 -4.105 1.00 91.75 221 THR A CA 1
ATOM 1774 C C . THR A 1 221 ? 9.661 -1.916 -5.017 1.00 91.75 221 THR A C 1
ATOM 1776 O O . THR A 1 221 ? 9.169 -2.142 -6.124 1.00 91.75 221 THR A O 1
ATOM 1779 N N . PRO A 1 222 ? 10.748 -2.592 -4.590 1.00 93.88 222 PRO A N 1
ATOM 1780 C CA . PRO A 1 222 ? 11.440 -3.548 -5.456 1.00 93.88 222 PRO A CA 1
ATOM 1781 C C . PRO A 1 222 ? 10.520 -4.666 -5.957 1.00 93.88 222 PRO A C 1
ATOM 1783 O O . PRO A 1 222 ? 10.501 -4.970 -7.146 1.00 93.88 222 PRO A O 1
ATOM 1786 N N . LEU A 1 223 ? 9.686 -5.224 -5.074 1.00 92.06 223 LEU A N 1
ATOM 1787 C CA . LEU A 1 223 ? 8.736 -6.265 -5.461 1.00 92.06 223 LEU A CA 1
ATOM 1788 C C . LEU A 1 223 ? 7.644 -5.726 -6.397 1.00 92.06 223 LEU A C 1
ATOM 1790 O O . LEU A 1 223 ? 7.289 -6.401 -7.353 1.00 92.06 223 LEU A O 1
ATOM 1794 N N . ASP A 1 224 ? 7.128 -4.518 -6.165 1.00 93.94 224 ASP A N 1
ATOM 1795 C CA . ASP A 1 224 ? 6.078 -3.941 -7.019 1.00 93.94 224 ASP A CA 1
ATOM 1796 C C . ASP A 1 224 ? 6.603 -3.536 -8.394 1.00 93.94 224 ASP A C 1
ATOM 1798 O O . ASP A 1 224 ? 5.908 -3.723 -9.389 1.00 93.94 224 ASP A O 1
ATOM 1802 N N . ALA A 1 225 ? 7.839 -3.037 -8.460 1.00 97.00 225 ALA A N 1
ATOM 1803 C CA . ALA A 1 225 ? 8.537 -2.760 -9.708 1.00 97.00 225 ALA A CA 1
ATOM 1804 C C . ALA A 1 225 ? 8.736 -4.047 -10.517 1.00 97.00 225 ALA A C 1
ATOM 1806 O O . ALA A 1 225 ? 8.392 -4.090 -11.697 1.00 97.00 225 ALA A O 1
ATOM 1807 N N . PHE A 1 226 ? 9.218 -5.114 -9.869 1.00 97.88 226 PHE A N 1
ATOM 1808 C CA . PHE A 1 226 ? 9.342 -6.431 -10.490 1.00 97.88 226 PHE A CA 1
ATOM 1809 C C . PHE A 1 226 ? 7.992 -6.944 -11.004 1.00 97.88 226 PHE A C 1
ATOM 1811 O O . PHE A 1 226 ? 7.894 -7.361 -12.154 1.00 97.88 226 PHE A O 1
ATOM 1818 N N . LEU A 1 227 ? 6.937 -6.871 -10.184 1.00 97.25 227 LEU A N 1
ATOM 1819 C CA . LEU A 1 227 ? 5.598 -7.322 -10.569 1.00 97.25 227 LEU A CA 1
ATOM 1820 C C . LEU A 1 227 ? 5.016 -6.499 -11.725 1.00 97.25 227 LEU A C 1
ATOM 1822 O O . LEU A 1 227 ? 4.423 -7.084 -12.624 1.00 97.25 227 LEU A O 1
ATOM 1826 N N . ALA A 1 228 ? 5.202 -5.176 -11.745 1.00 98.06 228 ALA A N 1
ATOM 1827 C CA . ALA A 1 228 ? 4.729 -4.326 -12.840 1.00 98.06 228 ALA A CA 1
ATOM 1828 C C . ALA A 1 228 ? 5.398 -4.702 -14.171 1.00 98.06 228 ALA A C 1
ATOM 1830 O O . ALA A 1 228 ? 4.720 -4.852 -15.188 1.00 98.06 228 ALA A O 1
ATOM 1831 N N . VAL A 1 229 ? 6.715 -4.932 -14.152 1.00 98.44 229 VAL A N 1
ATOM 1832 C CA . VAL A 1 229 ? 7.450 -5.406 -15.332 1.00 98.44 229 VAL A CA 1
ATOM 1833 C C . VAL A 1 229 ? 7.018 -6.818 -15.721 1.00 98.44 229 VAL A C 1
ATOM 1835 O O . VAL A 1 229 ? 6.811 -7.085 -16.900 1.00 98.44 229 VAL A O 1
ATOM 1838 N N . LEU A 1 230 ? 6.832 -7.722 -14.758 1.00 98.31 230 LEU A N 1
ATOM 1839 C CA . LEU A 1 230 ? 6.394 -9.089 -15.030 1.00 98.31 230 LEU A CA 1
ATOM 1840 C C . LEU A 1 230 ? 5.006 -9.120 -15.683 1.00 98.31 230 LEU A C 1
ATOM 1842 O O . LEU A 1 230 ? 4.815 -9.837 -16.662 1.00 98.31 230 LEU A O 1
ATOM 1846 N N . VAL A 1 231 ? 4.051 -8.324 -15.192 1.00 98.19 231 VAL A N 1
ATOM 1847 C CA . VAL A 1 231 ? 2.719 -8.168 -15.805 1.00 98.19 231 VAL A CA 1
ATOM 1848 C C . VAL A 1 231 ? 2.837 -7.659 -17.243 1.00 98.19 231 VAL A C 1
ATOM 1850 O O . VAL A 1 231 ? 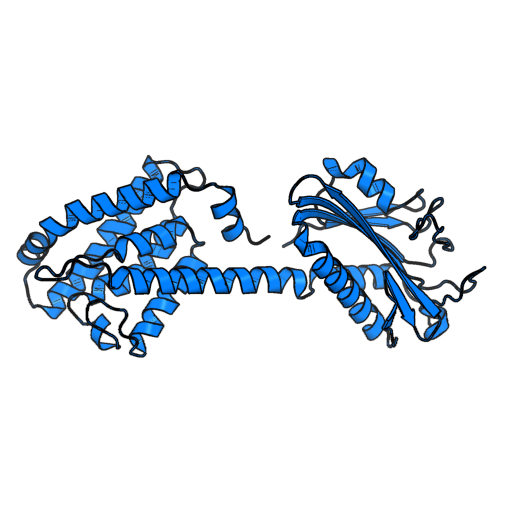2.220 -8.223 -18.141 1.00 98.19 231 VAL A O 1
ATOM 1853 N N . TYR A 1 232 ? 3.670 -6.645 -17.482 1.00 98.06 232 TYR A N 1
ATOM 1854 C CA . TYR A 1 232 ? 3.938 -6.140 -18.828 1.00 98.06 232 TYR A CA 1
ATOM 1855 C C . TYR A 1 232 ? 4.508 -7.227 -19.762 1.00 98.06 232 TYR A C 1
ATOM 1857 O O . TYR A 1 232 ? 3.958 -7.478 -20.835 1.00 98.06 232 TYR A O 1
ATOM 1865 N N . LEU A 1 233 ? 5.579 -7.912 -19.349 1.00 97.75 233 LEU A N 1
ATOM 1866 C CA . LEU A 1 233 ? 6.237 -8.924 -20.178 1.00 97.75 233 LEU A CA 1
ATOM 1867 C C . LEU A 1 233 ? 5.340 -10.136 -20.429 1.00 97.75 233 LEU A C 1
ATOM 1869 O O . LEU A 1 233 ? 5.315 -10.649 -21.542 1.00 97.75 233 LEU A O 1
ATOM 1873 N N . THR A 1 234 ? 4.589 -10.588 -19.424 1.00 97.62 234 THR A N 1
ATOM 1874 C CA . THR A 1 234 ? 3.656 -11.715 -19.578 1.00 97.62 234 THR A CA 1
ATOM 1875 C C . THR A 1 234 ? 2.498 -11.372 -20.505 1.00 97.62 234 THR A C 1
ATOM 1877 O O . THR A 1 234 ? 2.192 -12.167 -21.388 1.00 97.62 234 THR A O 1
ATOM 1880 N N . ALA A 1 235 ? 1.898 -10.184 -20.382 1.00 97.06 235 ALA A N 1
ATOM 1881 C CA . ALA A 1 235 ? 0.848 -9.741 -21.297 1.00 97.06 235 ALA A CA 1
ATOM 1882 C C . ALA A 1 235 ? 1.341 -9.714 -22.754 1.00 97.06 235 ALA A C 1
ATOM 1884 O O . ALA A 1 235 ? 0.667 -10.227 -23.649 1.00 97.06 235 ALA A O 1
ATOM 1885 N N . GLY A 1 236 ? 2.548 -9.189 -22.986 1.00 97.00 236 GLY A N 1
ATOM 1886 C CA . GLY A 1 236 ? 3.161 -9.197 -24.311 1.00 97.00 236 GLY A CA 1
ATOM 1887 C C . GLY A 1 236 ? 3.505 -10.609 -24.794 1.00 97.00 236 GLY A C 1
ATOM 1888 O O . GLY A 1 236 ? 3.242 -10.940 -25.946 1.00 97.00 236 GLY A O 1
ATOM 1889 N N . ALA A 1 237 ? 4.007 -11.484 -23.914 1.00 96.56 237 ALA A N 1
ATOM 1890 C CA . ALA A 1 237 ? 4.303 -12.884 -24.228 1.00 96.56 237 ALA A CA 1
ATOM 1891 C C . ALA A 1 237 ? 3.056 -13.667 -24.673 1.00 96.56 237 ALA A C 1
ATOM 1893 O O . ALA A 1 237 ? 3.144 -14.476 -25.595 1.00 96.56 237 ALA A O 1
ATOM 1894 N N . PHE A 1 238 ? 1.893 -13.385 -24.071 1.00 96.81 238 PHE A N 1
ATOM 1895 C CA . PHE A 1 238 ? 0.593 -13.950 -24.461 1.00 96.81 238 PHE A CA 1
ATOM 1896 C C . PHE A 1 238 ? 0.020 -13.364 -25.764 1.00 96.81 238 PHE A C 1
ATOM 1898 O O . PHE A 1 238 ? -1.107 -13.683 -26.138 1.00 96.81 238 PHE A O 1
ATOM 1905 N N . GLY A 1 239 ? 0.790 -12.545 -26.483 1.00 94.06 239 GLY A N 1
ATOM 1906 C CA . GLY A 1 239 ? 0.449 -12.076 -27.825 1.00 94.06 239 GLY A CA 1
ATOM 1907 C C . GLY A 1 239 ? -0.110 -10.660 -27.882 1.00 94.06 239 GLY A C 1
ATOM 1908 O O . GLY A 1 239 ? -0.437 -10.192 -28.970 1.00 94.06 239 GLY A O 1
ATOM 1909 N N . MET A 1 240 ? -0.196 -9.943 -26.756 1.00 95.19 240 MET A N 1
ATOM 1910 C CA . MET A 1 240 ? -0.578 -8.533 -26.794 1.00 95.19 240 MET A CA 1
ATOM 1911 C C . MET A 1 240 ? 0.512 -7.727 -27.533 1.00 95.19 240 MET A C 1
ATOM 1913 O O . MET A 1 240 ? 1.689 -7.863 -27.193 1.00 95.19 240 MET A O 1
ATOM 1917 N N . PRO A 1 241 ? 0.172 -6.890 -28.533 1.00 94.06 241 PRO A N 1
ATOM 1918 C CA . PRO A 1 241 ? 1.157 -6.206 -29.373 1.00 94.06 241 PRO A CA 1
ATOM 1919 C C . PRO A 1 241 ? 1.727 -4.957 -28.682 1.00 94.06 241 PRO A C 1
ATOM 1921 O O . PRO A 1 241 ? 1.498 -3.834 -29.117 1.00 94.06 241 PRO A O 1
ATOM 1924 N N . ILE A 1 242 ? 2.422 -5.153 -27.561 1.00 94.62 242 ILE A N 1
ATOM 1925 C CA . ILE A 1 242 ? 2.921 -4.089 -26.670 1.00 94.62 242 ILE A CA 1
ATOM 1926 C C . ILE A 1 242 ? 4.453 -4.036 -26.584 1.00 94.62 242 ILE A C 1
ATOM 1928 O O . ILE A 1 242 ? 5.001 -3.290 -25.771 1.00 94.62 242 ILE A O 1
ATOM 1932 N N . PHE A 1 243 ? 5.154 -4.822 -27.402 1.00 94.50 243 PHE A N 1
ATOM 1933 C CA . PHE A 1 243 ? 6.586 -4.691 -27.662 1.00 94.50 243 PHE A CA 1
ATOM 1934 C C . PHE A 1 243 ? 6.815 -3.941 -28.978 1.00 94.50 243 PHE A C 1
ATOM 1936 O O . PHE A 1 243 ? 5.957 -3.918 -29.858 1.00 94.50 243 PHE A O 1
ATOM 1943 N N . THR A 1 244 ? 8.011 -3.376 -29.159 1.00 86.69 244 THR A N 1
ATOM 1944 C CA . THR A 1 244 ? 8.390 -2.682 -30.404 1.00 86.69 244 THR A CA 1
ATOM 1945 C C . THR A 1 244 ? 8.279 -3.590 -31.634 1.00 86.69 244 THR A C 1
ATOM 1947 O O . THR A 1 244 ? 7.965 -3.126 -32.723 1.00 86.69 244 THR A O 1
ATOM 1950 N N . THR A 1 245 ? 8.506 -4.895 -31.458 1.00 83.56 245 THR A N 1
ATOM 1951 C CA . THR A 1 245 ? 8.403 -5.919 -32.510 1.00 83.56 245 THR A CA 1
ATOM 1952 C C . THR A 1 245 ? 7.027 -6.595 -32.573 1.00 83.56 245 THR A C 1
ATOM 1954 O O . THR A 1 245 ? 6.878 -7.606 -33.254 1.00 83.56 245 THR A O 1
ATOM 1957 N N . GLY A 1 246 ? 6.019 -6.064 -31.870 1.00 88.44 246 GLY A N 1
ATOM 1958 C CA . GLY A 1 246 ? 4.677 -6.640 -31.775 1.00 88.44 246 GLY A CA 1
ATOM 1959 C C . GLY A 1 246 ? 4.435 -7.359 -30.447 1.00 88.44 246 GLY A C 1
ATOM 1960 O O . GLY A 1 246 ? 4.645 -6.792 -29.380 1.00 88.44 246 GLY A O 1
ATOM 1961 N N . GLY A 1 247 ? 3.929 -8.587 -30.496 1.00 91.75 247 GLY A N 1
ATOM 1962 C CA . GLY A 1 247 ? 3.655 -9.418 -29.322 1.00 91.75 247 GLY A CA 1
ATOM 1963 C C . GLY A 1 247 ? 4.072 -10.864 -29.567 1.00 91.75 247 GLY A C 1
ATOM 1964 O O . GLY A 1 247 ? 4.390 -11.239 -30.694 1.00 91.75 247 GLY A O 1
ATOM 1965 N N . GLY A 1 248 ? 4.029 -11.682 -28.521 1.00 94.69 248 GLY A N 1
ATOM 1966 C CA . GLY A 1 248 ? 4.369 -13.101 -28.558 1.00 94.69 248 GLY A CA 1
ATOM 1967 C C . GLY A 1 248 ? 5.760 -13.410 -28.006 1.00 94.69 248 GLY A C 1
ATOM 1968 O O . GLY A 1 248 ? 6.600 -12.532 -27.804 1.00 94.69 248 GLY A O 1
ATOM 1969 N N . PHE A 1 249 ? 6.011 -14.695 -27.757 1.00 93.62 249 PHE A N 1
ATOM 1970 C CA . PHE A 1 249 ? 7.271 -15.154 -27.169 1.00 93.62 249 PHE A CA 1
ATOM 1971 C C . PHE A 1 249 ? 8.483 -14.910 -28.087 1.00 93.62 249 PHE A C 1
ATOM 1973 O O . PHE A 1 249 ? 9.596 -14.709 -27.602 1.00 93.62 249 PHE A O 1
ATOM 1980 N N . GLN A 1 250 ? 8.283 -14.839 -29.409 1.00 92.19 250 GLN A N 1
ATOM 1981 C CA . GLN A 1 250 ? 9.360 -14.531 -30.356 1.00 92.19 250 GLN A CA 1
ATOM 1982 C C . GLN A 1 250 ? 10.020 -13.163 -30.112 1.00 92.19 250 GLN A C 1
ATOM 1984 O O . GLN A 1 250 ? 11.190 -12.977 -30.440 1.00 92.19 250 GLN A O 1
ATOM 1989 N N . SER A 1 251 ? 9.320 -12.209 -29.487 1.00 93.50 251 SER A N 1
ATOM 1990 C CA . SER A 1 251 ? 9.877 -10.884 -29.195 1.00 93.50 251 SER A CA 1
ATOM 1991 C C . SER A 1 251 ? 11.059 -10.924 -28.217 1.00 93.50 251 SER A C 1
ATOM 1993 O O . SER A 1 251 ? 11.862 -9.992 -28.221 1.00 93.50 251 SER A O 1
ATOM 1995 N N . PHE A 1 252 ? 11.214 -11.991 -27.421 1.00 93.81 252 PHE A N 1
ATOM 1996 C CA . PHE A 1 252 ? 12.343 -12.155 -26.492 1.00 93.81 252 PHE A CA 1
ATOM 1997 C C . PHE A 1 252 ? 13.639 -12.621 -27.161 1.00 93.81 252 PHE A C 1
ATOM 1999 O O . PHE A 1 252 ? 14.714 -12.380 -26.619 1.00 93.81 252 PHE A O 1
ATOM 2006 N N . VAL A 1 253 ? 13.547 -13.261 -28.329 1.00 90.56 253 VAL A N 1
ATOM 2007 C CA . VAL A 1 253 ? 14.713 -13.685 -29.129 1.00 90.56 253 VAL A CA 1
ATOM 2008 C C . VAL A 1 253 ? 15.000 -12.735 -30.295 1.00 90.56 253 VAL A C 1
ATOM 2010 O O . VAL A 1 253 ? 16.016 -12.868 -30.968 1.00 90.56 253 VAL A O 1
ATOM 2013 N N . ALA A 1 254 ? 14.118 -11.761 -30.529 1.00 92.25 254 ALA A N 1
ATOM 2014 C CA . ALA A 1 254 ? 14.326 -10.695 -31.500 1.00 92.25 254 ALA A CA 1
ATOM 2015 C C . ALA A 1 254 ? 15.489 -9.766 -31.081 1.00 92.25 254 ALA A C 1
ATOM 2017 O O . ALA A 1 254 ? 15.832 -9.718 -29.897 1.00 92.25 254 ALA A O 1
ATOM 2018 N N . PRO A 1 255 ? 16.044 -8.943 -31.994 1.00 92.94 255 PRO A N 1
ATOM 2019 C CA . PRO A 1 255 ? 17.162 -8.043 -31.681 1.00 92.94 255 PRO A CA 1
ATOM 2020 C C . PRO A 1 255 ? 16.914 -7.084 -30.502 1.00 92.94 255 PRO A C 1
ATOM 2022 O O . PRO A 1 255 ? 17.852 -6.657 -29.838 1.00 92.94 255 PRO A O 1
ATOM 2025 N N . THR A 1 256 ? 15.653 -6.762 -30.196 1.00 92.50 256 THR A N 1
ATOM 2026 C CA . THR A 1 256 ? 15.270 -5.923 -29.046 1.00 92.50 256 THR A CA 1
ATOM 2027 C C . THR A 1 256 ? 14.998 -6.711 -27.757 1.00 92.50 256 THR A C 1
ATOM 2029 O O . THR A 1 256 ? 14.771 -6.113 -26.707 1.00 92.50 256 THR A O 1
ATOM 2032 N N . GLY A 1 257 ? 14.982 -8.045 -27.812 1.00 94.12 257 GLY A N 1
ATOM 2033 C CA . GLY A 1 257 ? 14.544 -8.918 -26.720 1.00 94.12 257 GLY A CA 1
ATOM 2034 C C . GLY A 1 257 ? 15.409 -8.819 -25.464 1.00 94.12 257 GLY A C 1
ATOM 2035 O O . GLY A 1 257 ? 14.889 -8.864 -24.348 1.00 94.12 257 GLY A O 1
ATOM 2036 N N . GLY A 1 258 ? 16.711 -8.569 -25.632 1.00 95.50 258 GLY A N 1
ATOM 2037 C CA . GLY A 1 258 ? 17.640 -8.348 -24.519 1.00 95.50 258 GLY A CA 1
ATOM 2038 C C . GLY A 1 258 ? 17.247 -7.160 -23.651 1.00 95.50 258 GLY A C 1
ATOM 2039 O O . GLY A 1 258 ? 17.253 -7.254 -22.424 1.00 95.50 258 GLY A O 1
ATOM 2040 N N . PHE A 1 259 ? 16.795 -6.072 -24.277 1.00 95.38 259 PHE A N 1
ATOM 2041 C CA . PHE A 1 259 ? 16.318 -4.900 -23.551 1.00 95.38 259 PHE A CA 1
ATOM 2042 C C . PHE A 1 259 ? 15.073 -5.240 -22.719 1.00 95.38 259 PHE A C 1
ATOM 2044 O O . PHE A 1 259 ? 15.026 -4.887 -21.543 1.00 95.38 259 PHE A O 1
ATOM 2051 N N . LEU A 1 260 ? 14.121 -6.005 -23.270 1.00 96.50 260 LEU A N 1
ATOM 2052 C CA . LEU A 1 260 ? 12.915 -6.439 -22.550 1.00 96.50 260 LEU A CA 1
ATOM 2053 C C . LEU A 1 260 ? 13.248 -7.281 -21.311 1.00 96.50 260 LEU A C 1
ATOM 2055 O O . LEU A 1 260 ? 12.710 -7.033 -20.232 1.00 96.50 260 LEU A O 1
ATOM 2059 N N . LEU A 1 261 ? 14.151 -8.256 -21.447 1.00 96.81 261 LEU A N 1
ATOM 2060 C CA . LEU A 1 261 ? 14.548 -9.130 -20.338 1.00 96.81 261 LEU A CA 1
ATOM 2061 C C . LEU A 1 261 ? 15.325 -8.378 -19.255 1.00 96.81 261 LEU A C 1
ATOM 2063 O O . LEU A 1 261 ? 15.158 -8.670 -18.069 1.00 96.81 261 LEU A O 1
ATOM 2067 N N . SER A 1 262 ? 16.111 -7.367 -19.641 1.00 97.88 262 SER A N 1
ATOM 2068 C CA . SER A 1 262 ? 16.850 -6.529 -18.691 1.00 97.88 262 SER A CA 1
ATOM 2069 C C . SER A 1 262 ? 15.924 -5.865 -17.665 1.00 97.88 262 SER A C 1
ATOM 2071 O O . SER A 1 262 ? 16.278 -5.724 -16.494 1.00 97.88 262 SER A O 1
ATOM 2073 N N . PHE A 1 263 ? 14.694 -5.523 -18.062 1.00 97.94 263 PHE A N 1
ATOM 2074 C CA . PHE A 1 263 ? 13.754 -4.779 -17.227 1.00 97.94 263 PHE A CA 1
ATOM 2075 C C . PHE A 1 263 ? 13.367 -5.509 -15.937 1.00 97.94 263 PHE A C 1
ATOM 2077 O O . PHE A 1 263 ? 13.107 -4.846 -14.930 1.00 97.94 263 PHE A O 1
ATOM 2084 N N . LEU A 1 264 ? 13.392 -6.851 -15.932 1.00 98.00 264 LEU A N 1
ATOM 2085 C CA . LEU A 1 264 ? 13.138 -7.667 -14.736 1.00 98.00 264 LEU A CA 1
ATOM 2086 C C . LEU A 1 264 ? 14.186 -7.454 -13.640 1.00 98.00 264 LEU A C 1
ATOM 2088 O O . LEU A 1 264 ? 13.899 -7.704 -12.474 1.00 98.00 264 LEU A O 1
ATOM 2092 N N . VAL A 1 265 ? 15.383 -6.987 -13.999 1.00 98.19 265 VAL A N 1
ATOM 2093 C CA . VAL A 1 265 ? 16.477 -6.692 -13.064 1.00 98.19 265 VAL A CA 1
ATOM 2094 C C . VAL A 1 265 ? 16.602 -5.187 -12.836 1.00 98.19 265 VAL A C 1
ATOM 2096 O O . VAL A 1 265 ? 16.801 -4.740 -11.708 1.00 98.19 265 VAL A O 1
ATOM 2099 N N . VAL A 1 266 ? 16.444 -4.390 -13.893 1.00 98.50 266 VAL A N 1
ATOM 2100 C CA . VAL A 1 266 ? 16.673 -2.940 -13.873 1.00 98.50 266 VAL A CA 1
ATOM 2101 C C . VAL A 1 266 ? 15.694 -2.212 -12.957 1.00 98.50 266 VAL A C 1
ATOM 2103 O O . VAL A 1 266 ? 16.126 -1.484 -12.066 1.00 98.50 266 VAL A O 1
ATOM 2106 N N . ALA A 1 267 ? 14.384 -2.425 -13.118 1.00 98.38 267 ALA A N 1
ATOM 2107 C CA . ALA A 1 267 ? 13.383 -1.732 -12.306 1.00 98.38 267 ALA A CA 1
ATOM 2108 C C . ALA A 1 267 ? 13.497 -2.056 -10.797 1.00 98.38 267 ALA A C 1
ATOM 2110 O O . ALA A 1 267 ? 13.616 -1.120 -9.997 1.00 98.38 267 ALA A O 1
ATOM 2111 N N . PRO A 1 268 ? 13.513 -3.336 -10.361 1.00 98.00 268 PRO A N 1
ATOM 2112 C CA . PRO A 1 268 ? 13.696 -3.648 -8.945 1.00 98.00 268 PRO A CA 1
ATOM 2113 C C . PRO A 1 268 ? 15.082 -3.259 -8.420 1.00 98.00 268 PRO A C 1
ATOM 2115 O O . PRO A 1 268 ? 15.183 -2.836 -7.271 1.00 98.00 268 PRO A O 1
ATOM 2118 N N . GLY A 1 269 ? 16.132 -3.343 -9.243 1.00 98.19 269 GLY A N 1
ATOM 2119 C CA . GLY A 1 269 ? 17.487 -2.932 -8.875 1.00 98.19 269 GLY A CA 1
ATOM 2120 C C . GLY A 1 269 ? 17.590 -1.440 -8.560 1.00 98.19 269 GLY A C 1
ATOM 2121 O O . GLY A 1 269 ? 18.072 -1.071 -7.490 1.00 98.19 269 GLY A O 1
ATOM 2122 N N . ILE A 1 270 ? 17.034 -0.579 -9.422 1.00 98.25 270 ILE A N 1
ATOM 2123 C CA . ILE A 1 270 ? 16.934 0.866 -9.152 1.00 98.25 270 ILE A CA 1
ATOM 2124 C C . ILE A 1 270 ? 16.171 1.107 -7.848 1.00 98.25 270 ILE A C 1
ATOM 2126 O O . ILE A 1 270 ? 16.621 1.874 -6.998 1.00 98.25 270 ILE A O 1
ATOM 2130 N N . SER A 1 271 ? 15.037 0.430 -7.657 1.00 96.31 271 SER A N 1
ATOM 2131 C CA . SER A 1 271 ? 14.225 0.585 -6.446 1.00 96.31 271 SER A CA 1
ATOM 2132 C C . SER A 1 271 ? 14.965 0.184 -5.167 1.00 96.31 271 SER A C 1
ATOM 2134 O O . SER A 1 271 ? 14.793 0.827 -4.130 1.00 96.31 271 SER A O 1
ATOM 2136 N N . LEU A 1 272 ? 15.797 -0.858 -5.240 1.00 96.31 272 LEU A N 1
ATOM 2137 C CA . LEU A 1 272 ? 16.537 -1.394 -4.104 1.00 96.31 272 LEU A CA 1
ATOM 2138 C C . LEU A 1 272 ? 17.722 -0.509 -3.700 1.00 96.31 272 LEU A C 1
ATOM 2140 O O . LEU A 1 272 ? 17.963 -0.331 -2.506 1.00 96.31 272 LEU A O 1
ATOM 2144 N N . PHE A 1 273 ? 18.458 0.028 -4.677 1.00 97.19 273 PHE A N 1
ATOM 2145 C CA . PHE A 1 273 ? 19.728 0.719 -4.429 1.00 97.19 273 PHE A CA 1
ATOM 2146 C C . PHE A 1 273 ? 19.639 2.249 -4.435 1.00 97.19 273 PHE A C 1
ATOM 2148 O O . PHE A 1 273 ? 20.578 2.901 -3.962 1.00 97.19 273 PHE A O 1
ATOM 2155 N N . LYS A 1 274 ? 18.532 2.838 -4.915 1.00 94.56 274 LYS A N 1
ATOM 2156 C CA . LYS A 1 274 ? 18.313 4.290 -4.823 1.00 94.56 274 LYS A CA 1
ATOM 2157 C C . LYS A 1 274 ? 18.349 4.765 -3.369 1.00 94.56 274 LYS A C 1
ATOM 2159 O O . LYS A 1 274 ? 17.965 4.066 -2.427 1.00 94.56 274 LYS A O 1
ATOM 2164 N N . SER A 1 275 ? 18.787 5.995 -3.189 1.00 92.44 275 SER A N 1
ATOM 2165 C CA . SER A 1 275 ? 18.827 6.672 -1.907 1.00 92.44 275 SER A CA 1
ATOM 2166 C C . SER A 1 275 ? 17.416 6.945 -1.368 1.00 92.44 275 SER A C 1
ATOM 2168 O O . SER A 1 275 ? 16.459 7.207 -2.100 1.00 92.44 275 SER A O 1
ATOM 2170 N N . LYS A 1 276 ? 17.286 6.937 -0.038 1.00 85.38 276 LYS A N 1
ATOM 2171 C CA . LYS A 1 276 ? 16.034 7.312 0.646 1.00 85.38 276 LYS A CA 1
ATOM 2172 C C . LYS A 1 276 ? 15.841 8.828 0.750 1.00 85.38 276 LYS A C 1
ATOM 2174 O O . LYS A 1 276 ? 14.733 9.277 1.012 1.00 85.38 276 LYS A O 1
ATOM 2179 N N . SER A 1 277 ? 16.916 9.596 0.585 1.00 85.00 277 SER A N 1
ATOM 2180 C CA . SER A 1 277 ? 16.964 11.052 0.762 1.00 85.00 277 SER A CA 1
ATOM 2181 C C . SER A 1 277 ? 17.085 11.827 -0.552 1.00 85.00 277 SER A C 1
ATOM 2183 O O . SER A 1 277 ? 17.328 13.029 -0.506 1.00 85.00 277 SER A O 1
ATOM 2185 N N . LYS A 1 278 ? 16.927 11.162 -1.706 1.00 88.31 278 LYS A N 1
ATOM 2186 C CA . LYS A 1 278 ? 17.124 11.755 -3.041 1.00 88.31 278 LYS A CA 1
ATOM 2187 C C . LYS A 1 278 ? 18.524 12.365 -3.211 1.00 88.31 278 LYS A C 1
ATOM 2189 O O . LYS A 1 278 ? 18.694 13.495 -3.663 1.00 88.31 278 LYS A O 1
ATOM 2194 N N . ASN A 1 279 ? 19.540 11.621 -2.785 1.00 93.06 279 ASN A N 1
ATOM 2195 C CA . ASN A 1 279 ? 20.935 11.965 -2.992 1.00 93.06 279 ASN A CA 1
ATOM 2196 C C . ASN A 1 279 ? 21.290 11.812 -4.477 1.00 93.06 279 ASN A C 1
ATOM 2198 O O . ASN A 1 279 ? 21.377 10.698 -4.993 1.00 93.06 279 ASN A O 1
ATOM 2202 N N . ILE A 1 280 ? 21.545 12.947 -5.126 1.00 94.31 280 ILE A N 1
ATOM 2203 C CA . ILE A 1 280 ? 21.802 13.045 -6.568 1.00 94.31 280 ILE A CA 1
ATOM 2204 C C . ILE A 1 280 ? 22.967 12.153 -7.010 1.00 94.31 280 ILE A C 1
ATOM 2206 O O . ILE A 1 280 ? 22.872 11.496 -8.042 1.00 94.31 280 ILE A O 1
ATOM 2210 N N . LEU A 1 281 ? 24.053 12.097 -6.233 1.00 95.31 281 LEU A N 1
ATOM 2211 C CA . LEU A 1 281 ? 25.235 11.317 -6.599 1.00 95.31 281 LEU A CA 1
ATOM 2212 C C . LEU A 1 281 ? 24.952 9.812 -6.534 1.00 95.31 281 LEU A C 1
ATOM 2214 O O . LEU A 1 281 ? 25.218 9.095 -7.496 1.00 95.31 281 LEU A O 1
ATOM 2218 N N . GLN A 1 282 ? 24.389 9.337 -5.418 1.00 95.50 282 GLN A N 1
ATOM 2219 C CA . GLN A 1 282 ? 24.047 7.924 -5.255 1.00 95.50 282 GLN A CA 1
ATOM 2220 C C . GLN A 1 282 ? 23.020 7.486 -6.303 1.00 95.50 282 GLN A C 1
ATOM 2222 O O . GLN A 1 282 ? 23.212 6.468 -6.964 1.00 95.50 282 GLN A O 1
ATOM 2227 N N . ASP A 1 283 ? 21.943 8.253 -6.464 1.00 96.50 283 ASP A N 1
ATOM 2228 C CA . ASP A 1 283 ? 20.884 7.921 -7.412 1.00 96.50 283 ASP A CA 1
ATOM 2229 C C . ASP A 1 283 ? 21.404 7.966 -8.850 1.00 96.50 283 ASP A C 1
ATOM 2231 O O . ASP A 1 283 ? 21.103 7.070 -9.631 1.00 96.50 283 ASP A O 1
ATOM 2235 N N . GLY A 1 284 ? 22.251 8.944 -9.187 1.00 97.38 284 GLY A N 1
ATOM 2236 C CA . GLY A 1 284 ? 22.916 9.023 -10.485 1.00 97.38 284 GLY A CA 1
ATOM 2237 C C . GLY A 1 284 ? 23.755 7.780 -10.790 1.00 97.38 284 GLY A C 1
ATOM 2238 O O . GLY A 1 284 ? 23.622 7.205 -11.868 1.00 97.38 284 GLY A O 1
ATOM 2239 N N . ILE A 1 285 ? 24.555 7.303 -9.829 1.00 98.00 285 ILE A N 1
ATOM 2240 C CA . ILE A 1 285 ? 25.338 6.062 -9.979 1.00 98.00 285 ILE A CA 1
ATOM 2241 C C . ILE A 1 285 ? 24.414 4.857 -10.190 1.00 98.00 285 ILE A C 1
ATOM 2243 O O . ILE A 1 285 ? 24.641 4.053 -11.093 1.00 98.00 285 ILE A O 1
ATOM 2247 N N . VAL A 1 286 ? 23.349 4.741 -9.397 1.00 98.12 286 VAL A N 1
ATOM 2248 C CA . VAL A 1 286 ? 22.368 3.650 -9.516 1.00 98.12 286 VAL A CA 1
ATOM 2249 C C . VAL A 1 286 ? 21.694 3.663 -10.888 1.00 98.12 286 VAL A C 1
ATOM 2251 O O . VAL A 1 286 ? 21.560 2.612 -11.514 1.00 98.12 286 VAL A O 1
ATOM 2254 N N . LEU A 1 287 ? 21.308 4.840 -11.384 1.00 98.06 287 LEU A N 1
ATOM 2255 C CA . LEU A 1 287 ? 20.714 4.999 -12.707 1.00 98.06 287 LEU A CA 1
ATOM 2256 C C . LEU A 1 287 ? 21.693 4.650 -13.828 1.00 98.06 287 LEU A C 1
ATOM 2258 O O . LEU A 1 287 ? 21.285 4.004 -14.786 1.00 98.06 287 LEU A O 1
ATOM 2262 N N . MET A 1 288 ? 22.976 4.989 -13.703 1.00 98.12 288 MET A N 1
ATOM 2263 C CA . MET A 1 288 ? 23.983 4.580 -14.686 1.00 98.12 288 MET A CA 1
ATOM 2264 C C . MET A 1 288 ? 24.228 3.067 -14.669 1.00 98.12 288 MET A C 1
ATOM 2266 O O . MET A 1 288 ? 24.334 2.446 -15.722 1.00 98.12 288 MET A O 1
ATOM 2270 N N . ILE A 1 289 ? 24.273 2.436 -13.496 1.00 98.19 289 ILE A N 1
ATOM 2271 C CA . ILE A 1 289 ? 24.480 0.985 -13.402 1.00 98.19 289 ILE A CA 1
ATOM 2272 C C . ILE A 1 289 ? 23.272 0.233 -13.961 1.00 98.19 289 ILE A C 1
ATOM 2274 O O . ILE A 1 289 ? 23.408 -0.590 -14.865 1.00 98.19 289 ILE A O 1
ATOM 2278 N N . PHE A 1 290 ? 22.080 0.508 -13.438 1.00 98.06 290 PHE A N 1
ATOM 2279 C CA . PHE A 1 290 ? 20.893 -0.255 -13.802 1.00 98.06 290 PHE A CA 1
ATOM 2280 C C . PHE A 1 290 ? 20.235 0.280 -15.068 1.00 98.06 290 PHE A C 1
ATOM 2282 O O . PHE A 1 290 ? 19.961 -0.493 -15.972 1.00 98.06 290 PHE A O 1
ATOM 2289 N N . GLY A 1 291 ? 19.998 1.586 -15.161 1.00 95.69 291 GLY A N 1
ATOM 2290 C CA . GLY A 1 291 ? 19.303 2.207 -16.291 1.00 95.69 291 GLY A CA 1
ATOM 2291 C C . GLY A 1 291 ? 20.127 2.311 -17.577 1.00 95.69 291 GLY A C 1
ATOM 2292 O O . GLY A 1 291 ? 19.539 2.549 -18.628 1.00 95.69 291 GLY A O 1
ATOM 2293 N N . PHE A 1 292 ? 21.450 2.116 -17.514 1.00 96.94 292 PHE A N 1
ATOM 2294 C CA . PHE A 1 292 ? 22.329 2.142 -18.685 1.00 96.94 292 PHE A CA 1
ATOM 2295 C C . PHE A 1 292 ? 23.132 0.844 -18.837 1.00 96.94 292 PHE A C 1
ATOM 2297 O O . PHE A 1 292 ? 22.865 0.070 -19.753 1.00 96.94 292 PHE A O 1
ATOM 2304 N N . LEU A 1 293 ? 24.080 0.555 -17.937 1.00 97.31 293 LEU A N 1
ATOM 2305 C CA . LEU A 1 293 ? 25.024 -0.557 -18.124 1.00 97.31 293 LEU A CA 1
ATOM 2306 C C . LEU A 1 293 ? 24.329 -1.923 -18.205 1.00 97.31 293 LEU A C 1
ATOM 2308 O O . LEU A 1 293 ? 24.594 -2.682 -19.131 1.00 97.31 293 LEU A O 1
ATOM 2312 N N . ILE A 1 294 ? 23.417 -2.236 -17.279 1.00 97.88 294 ILE A N 1
ATOM 2313 C CA . ILE A 1 294 ? 22.698 -3.522 -17.279 1.00 97.88 294 ILE A CA 1
ATOM 2314 C C . ILE A 1 294 ? 21.735 -3.625 -18.468 1.00 97.88 294 ILE A C 1
ATOM 2316 O O . ILE A 1 294 ? 21.643 -4.689 -19.081 1.00 97.88 294 ILE A O 1
ATOM 2320 N N . VAL A 1 295 ? 21.054 -2.530 -18.828 1.00 97.25 295 VAL A N 1
ATOM 2321 C CA . VAL A 1 295 ? 20.178 -2.487 -20.011 1.00 97.25 295 VAL A CA 1
ATOM 2322 C C . VAL A 1 295 ? 20.966 -2.851 -21.269 1.00 97.25 295 VAL A C 1
ATOM 2324 O O . VAL A 1 295 ? 20.573 -3.762 -21.998 1.00 97.25 295 VAL A O 1
ATOM 2327 N N . TYR A 1 296 ? 22.103 -2.190 -21.497 1.00 96.19 296 TYR A N 1
ATOM 2328 C CA . TYR A 1 296 ? 22.933 -2.432 -22.675 1.00 96.19 296 TYR A CA 1
ATOM 2329 C C . TYR A 1 296 ? 23.670 -3.769 -22.629 1.00 96.19 296 TYR A C 1
ATOM 2331 O O . TYR A 1 296 ? 23.829 -4.384 -23.676 1.00 96.19 296 TYR A O 1
ATOM 2339 N N . LEU A 1 297 ? 24.050 -4.271 -21.450 1.00 96.62 297 LEU A N 1
ATOM 2340 C CA . LEU A 1 297 ? 24.651 -5.599 -21.306 1.00 96.62 297 LEU A CA 1
ATOM 2341 C C . LEU A 1 297 ? 23.727 -6.691 -21.862 1.00 96.62 297 LEU A C 1
ATOM 2343 O O . LEU A 1 297 ? 24.151 -7.513 -22.670 1.00 96.62 297 LEU A O 1
ATOM 2347 N N . PHE A 1 298 ? 22.455 -6.682 -21.460 1.00 96.88 298 PHE A N 1
ATOM 2348 C CA . PHE A 1 298 ? 21.472 -7.647 -21.952 1.00 96.88 298 PHE A CA 1
ATOM 2349 C C . PHE A 1 298 ? 21.064 -7.348 -23.399 1.00 96.88 298 PHE A C 1
ATOM 2351 O O . PHE A 1 298 ? 20.960 -8.265 -24.214 1.00 96.88 298 PHE A O 1
ATOM 2358 N N . GLY A 1 299 ? 20.843 -6.069 -23.720 1.00 95.62 299 GLY A N 1
ATOM 2359 C CA . GLY A 1 299 ? 20.451 -5.608 -25.048 1.00 95.62 299 GLY A CA 1
ATOM 2360 C C . GLY A 1 299 ? 21.447 -6.013 -26.131 1.00 95.62 299 GLY A C 1
ATOM 2361 O O . GLY A 1 299 ? 21.067 -6.688 -27.083 1.00 95.62 299 GLY A O 1
ATOM 2362 N N . ILE A 1 300 ? 22.727 -5.675 -25.948 1.00 95.62 300 ILE A N 1
ATOM 2363 C CA . ILE A 1 300 ? 23.808 -5.996 -26.889 1.00 95.62 300 ILE A CA 1
ATOM 2364 C C . ILE A 1 300 ? 23.993 -7.510 -27.010 1.00 95.62 300 ILE A C 1
ATOM 2366 O O . ILE A 1 300 ? 24.123 -8.003 -28.126 1.00 95.62 300 ILE A O 1
ATOM 2370 N N . ALA A 1 301 ? 23.947 -8.260 -25.903 1.00 95.69 301 ALA A N 1
ATOM 2371 C CA . ALA A 1 301 ? 24.130 -9.711 -25.936 1.00 95.69 301 ALA A CA 1
ATOM 2372 C C . ALA A 1 301 ? 23.101 -10.415 -26.841 1.00 95.69 301 ALA A C 1
ATOM 2374 O O . ALA A 1 301 ? 23.476 -11.215 -27.699 1.00 95.69 301 ALA A O 1
ATOM 2375 N N . ILE A 1 302 ? 21.810 -10.091 -26.694 1.00 95.56 302 ILE A N 1
ATOM 2376 C CA . ILE A 1 302 ? 20.761 -10.682 -27.542 1.00 95.56 302 ILE A CA 1
ATOM 2377 C C . ILE A 1 302 ? 20.780 -10.088 -28.951 1.00 95.56 302 ILE A C 1
ATOM 2379 O O . ILE A 1 302 ? 20.573 -10.817 -29.917 1.00 95.56 302 ILE A O 1
ATOM 2383 N N . PHE A 1 303 ? 21.074 -8.796 -29.098 1.00 95.75 303 PHE A N 1
ATOM 2384 C CA . PHE A 1 303 ? 21.182 -8.165 -30.411 1.00 95.75 303 PHE A CA 1
ATOM 2385 C C . PHE A 1 303 ? 22.272 -8.819 -31.270 1.00 95.75 303 PHE A C 1
ATOM 2387 O O . PHE A 1 303 ? 22.017 -9.157 -32.425 1.00 95.75 303 PHE A O 1
ATOM 2394 N N . MET A 1 304 ? 23.459 -9.056 -30.703 1.00 96.00 304 MET A N 1
ATOM 2395 C CA . MET A 1 304 ? 24.553 -9.762 -31.378 1.00 96.00 304 MET A CA 1
ATOM 2396 C C . MET A 1 304 ? 24.139 -11.174 -31.782 1.00 96.00 304 MET A C 1
ATOM 2398 O O . MET A 1 304 ? 24.352 -11.571 -32.923 1.00 96.00 304 MET A O 1
ATOM 2402 N N . TYR A 1 305 ? 23.498 -11.915 -30.874 1.00 93.69 305 TYR A N 1
ATOM 2403 C CA . TYR A 1 305 ? 22.999 -13.255 -31.175 1.00 93.69 305 TYR A CA 1
ATOM 2404 C C . TYR A 1 305 ? 21.986 -13.246 -32.331 1.00 93.69 305 TYR A C 1
ATOM 2406 O O . TYR A 1 305 ? 22.085 -14.055 -33.249 1.00 93.69 305 TYR A O 1
ATOM 2414 N N . ALA A 1 306 ? 21.044 -12.301 -32.325 1.00 92.88 306 ALA A N 1
ATOM 2415 C CA . ALA A 1 306 ? 19.984 -12.217 -33.326 1.00 92.88 306 ALA A CA 1
ATOM 2416 C C . ALA A 1 306 ? 20.463 -11.709 -34.700 1.00 92.88 306 ALA A C 1
ATOM 2418 O O . ALA A 1 306 ? 19.843 -12.023 -35.713 1.00 92.88 306 ALA A O 1
ATOM 2419 N N . THR A 1 307 ? 21.536 -10.912 -34.750 1.00 93.44 307 THR A N 1
ATOM 2420 C CA . THR A 1 307 ? 22.038 -10.275 -35.987 1.00 93.44 307 THR A CA 1
ATOM 2421 C C . THR A 1 307 ? 23.339 -10.876 -36.515 1.00 93.44 307 THR A C 1
ATOM 2423 O O . THR A 1 307 ? 23.722 -10.584 -37.644 1.00 93.44 307 THR A O 1
ATOM 2426 N N . SER A 1 308 ? 24.010 -11.725 -35.728 1.00 93.62 308 SER A N 1
ATOM 2427 C CA . SER A 1 308 ? 25.337 -12.289 -36.027 1.00 93.62 308 SER A CA 1
ATOM 2428 C C . SER A 1 308 ? 26.441 -11.242 -36.257 1.00 93.62 308 SER A C 1
ATOM 2430 O O . SER A 1 308 ? 27.445 -11.533 -36.905 1.00 93.62 308 SER A O 1
ATOM 2432 N N . LEU A 1 309 ? 26.268 -10.025 -35.731 1.00 93.50 309 LEU A N 1
ATOM 2433 C CA . LEU A 1 309 ? 27.270 -8.959 -35.793 1.00 93.50 309 LEU A CA 1
ATOM 2434 C C . LEU A 1 309 ? 28.328 -9.128 -34.697 1.00 93.50 309 LEU A C 1
ATOM 2436 O O . LEU A 1 309 ? 28.046 -9.628 -33.605 1.00 93.50 309 LEU A O 1
ATOM 2440 N N . ASP A 1 310 ? 29.551 -8.671 -34.969 1.00 94.94 310 ASP A N 1
ATOM 2441 C CA . ASP A 1 310 ? 30.615 -8.663 -33.970 1.00 94.94 310 ASP A CA 1
ATOM 2442 C C . ASP A 1 310 ? 30.387 -7.585 -32.895 1.00 94.94 310 ASP A C 1
ATOM 2444 O O . ASP A 1 310 ? 29.591 -6.648 -33.038 1.00 94.94 310 ASP A O 1
ATOM 2448 N N . PHE A 1 311 ? 31.099 -7.731 -31.779 1.00 93.19 311 PHE A N 1
ATOM 2449 C CA . PHE A 1 311 ? 30.942 -6.878 -30.603 1.00 93.19 311 PHE A CA 1
ATOM 2450 C C . PHE A 1 311 ? 31.296 -5.410 -30.871 1.00 93.19 311 PHE A C 1
ATOM 2452 O O . PHE A 1 311 ? 30.583 -4.512 -30.420 1.00 93.19 311 PHE A O 1
ATOM 2459 N N . ILE A 1 312 ? 32.382 -5.159 -31.610 1.00 94.06 312 ILE A N 1
ATOM 2460 C CA . ILE A 1 312 ? 32.894 -3.805 -31.849 1.00 94.06 312 ILE A CA 1
ATOM 2461 C C . ILE A 1 312 ? 31.917 -3.053 -32.746 1.00 94.06 312 ILE A C 1
ATOM 2463 O O . ILE A 1 312 ? 31.526 -1.926 -32.430 1.00 94.06 312 ILE A O 1
ATOM 2467 N N . TYR A 1 313 ? 31.473 -3.701 -33.822 1.00 94.12 313 TYR A N 1
ATOM 2468 C CA . TYR A 1 313 ? 30.471 -3.135 -34.712 1.00 94.12 313 TYR A CA 1
ATOM 2469 C C . TYR A 1 313 ? 29.161 -2.852 -33.971 1.00 94.12 313 TYR A C 1
ATOM 2471 O O . TYR A 1 313 ? 28.616 -1.752 -34.072 1.00 94.12 313 TYR A O 1
ATOM 2479 N N . THR A 1 314 ? 28.691 -3.799 -33.153 1.00 93.94 314 THR A N 1
ATOM 2480 C CA . THR A 1 314 ? 27.440 -3.642 -32.396 1.00 93.94 314 THR A CA 1
ATOM 2481 C C . THR A 1 314 ? 27.486 -2.448 -31.445 1.00 93.94 314 THR A C 1
ATOM 2483 O O . THR A 1 314 ? 26.550 -1.649 -31.427 1.00 93.94 314 THR A O 1
ATOM 2486 N N . ILE A 1 315 ? 28.578 -2.267 -30.694 1.00 92.94 315 ILE A N 1
ATOM 2487 C CA . ILE A 1 315 ? 28.744 -1.084 -29.837 1.00 92.94 315 ILE A CA 1
ATOM 2488 C C . ILE A 1 315 ? 28.663 0.201 -30.658 1.00 92.94 315 ILE A C 1
ATOM 2490 O O . ILE A 1 315 ? 27.989 1.139 -30.232 1.00 92.94 315 ILE A O 1
ATOM 2494 N N . GLY A 1 316 ? 29.327 0.238 -31.819 1.00 92.69 316 GLY A N 1
ATOM 2495 C CA . GLY A 1 316 ? 29.332 1.396 -32.710 1.00 92.69 316 GLY A CA 1
ATOM 2496 C C . GLY A 1 316 ? 27.927 1.812 -33.144 1.00 92.69 316 GLY A C 1
ATOM 2497 O O . GLY A 1 316 ? 27.595 2.997 -33.128 1.00 92.69 316 GLY A O 1
ATOM 2498 N N . VAL A 1 317 ? 27.072 0.835 -33.446 1.00 91.88 317 VAL A N 1
ATOM 2499 C CA . VAL A 1 317 ? 25.685 1.068 -33.866 1.00 91.88 317 VAL A CA 1
ATOM 2500 C C . VAL A 1 317 ? 24.827 1.689 -32.755 1.00 91.88 317 VAL A C 1
ATOM 2502 O O . VAL A 1 317 ? 23.932 2.483 -33.047 1.00 91.88 317 VAL A O 1
ATOM 2505 N N . PHE A 1 318 ? 25.108 1.390 -31.483 1.00 93.81 318 PHE A N 1
ATOM 2506 C CA . PHE A 1 318 ? 24.348 1.926 -30.349 1.00 93.81 318 PHE A CA 1
ATOM 2507 C C . PHE A 1 318 ? 24.831 3.296 -29.841 1.00 93.81 318 PHE A C 1
ATOM 2509 O O . PHE A 1 318 ? 24.124 3.927 -29.055 1.00 93.81 318 PHE A O 1
ATOM 2516 N N . ILE A 1 319 ? 25.964 3.818 -30.327 1.00 91.69 319 ILE A N 1
ATOM 2517 C CA . ILE A 1 319 ? 26.504 5.129 -29.910 1.00 91.69 319 ILE A CA 1
ATOM 2518 C C . ILE A 1 319 ? 25.460 6.264 -29.954 1.00 91.69 319 ILE A C 1
ATOM 2520 O O . ILE A 1 319 ? 25.358 7.001 -28.967 1.00 91.69 319 ILE A O 1
ATOM 2524 N N . PRO A 1 320 ? 24.639 6.416 -31.015 1.00 91.06 320 PRO A N 1
ATOM 2525 C CA . PRO A 1 320 ? 23.623 7.469 -31.059 1.00 91.06 320 PRO A CA 1
ATOM 2526 C C . PRO A 1 320 ? 22.560 7.340 -29.958 1.00 91.06 320 PRO A C 1
ATOM 2528 O O . PRO A 1 320 ? 22.027 8.346 -29.495 1.00 91.06 320 PRO A O 1
ATOM 2531 N N . TYR A 1 321 ? 22.261 6.116 -29.514 1.00 92.88 321 TYR A N 1
ATOM 2532 C CA . TYR A 1 321 ? 21.245 5.832 -28.500 1.00 92.88 321 TYR A CA 1
ATOM 2533 C C . TYR A 1 321 ? 21.737 6.206 -27.101 1.00 92.88 321 TYR A C 1
ATOM 2535 O O . TYR A 1 321 ? 20.947 6.686 -26.287 1.00 92.88 321 TYR A O 1
ATOM 2543 N N . TYR A 1 322 ? 23.044 6.075 -26.841 1.00 93.94 322 TYR A N 1
ATOM 2544 C CA . TYR A 1 322 ? 23.633 6.348 -25.530 1.00 93.94 322 TYR A CA 1
ATOM 2545 C C . TYR A 1 322 ? 23.355 7.769 -25.034 1.00 93.94 322 TYR A C 1
ATOM 2547 O O . TYR A 1 322 ? 22.970 7.957 -23.881 1.00 93.94 322 TYR A O 1
ATOM 2555 N N . ILE A 1 323 ? 23.509 8.767 -25.909 1.00 91.88 323 ILE A N 1
ATOM 2556 C CA . ILE A 1 323 ? 23.300 10.184 -25.571 1.00 91.88 323 ILE A CA 1
ATOM 2557 C C . ILE A 1 323 ? 21.855 10.410 -25.124 1.00 91.88 323 ILE A C 1
ATOM 2559 O O . ILE A 1 323 ? 21.591 11.008 -24.078 1.00 91.88 323 ILE A O 1
ATOM 2563 N N . TRP A 1 324 ? 20.912 9.898 -25.909 1.00 91.19 324 TRP A N 1
ATOM 2564 C CA . TRP A 1 324 ? 19.496 10.072 -25.638 1.00 91.19 324 TRP A CA 1
ATOM 2565 C C . TRP A 1 324 ? 19.018 9.262 -24.434 1.00 91.19 324 TRP A C 1
ATOM 2567 O O . TRP A 1 324 ? 18.146 9.725 -23.703 1.00 91.19 324 TRP A O 1
ATOM 2577 N N . ASP A 1 325 ? 19.589 8.086 -24.181 1.00 94.31 325 ASP A N 1
ATOM 2578 C CA . ASP A 1 325 ? 19.262 7.312 -22.987 1.00 94.31 325 ASP A CA 1
ATOM 2579 C C . ASP A 1 325 ? 19.802 7.969 -21.717 1.00 94.31 325 ASP A C 1
ATOM 2581 O O . ASP A 1 325 ? 19.070 8.052 -20.735 1.00 94.31 325 ASP A O 1
ATOM 2585 N N . ILE A 1 326 ? 21.005 8.550 -21.741 1.00 96.06 326 ILE A N 1
ATOM 2586 C CA . ILE A 1 326 ? 21.494 9.372 -20.623 1.00 96.06 326 ILE A CA 1
ATOM 2587 C C . ILE A 1 326 ? 20.549 10.558 -20.382 1.00 96.06 326 ILE A C 1
ATOM 2589 O O . ILE A 1 326 ? 20.176 10.825 -19.237 1.00 96.06 326 ILE A O 1
ATOM 2593 N N . ALA A 1 327 ? 20.083 11.225 -21.444 1.00 96.06 327 ALA A N 1
ATOM 2594 C CA . ALA A 1 327 ? 19.099 12.299 -21.320 1.00 96.06 327 ALA A CA 1
ATOM 2595 C C . ALA A 1 327 ? 17.781 11.814 -20.682 1.00 96.06 327 ALA A C 1
ATOM 2597 O O . ALA A 1 327 ? 17.234 12.499 -19.815 1.00 96.06 327 ALA A O 1
ATOM 2598 N N . LYS A 1 328 ? 17.299 10.611 -21.030 1.00 96.12 328 LYS A N 1
ATOM 2599 C CA . LYS A 1 328 ? 16.135 9.991 -20.371 1.00 96.12 328 LYS A CA 1
ATOM 2600 C C . LYS A 1 328 ? 16.386 9.724 -18.893 1.00 96.12 328 LYS A C 1
ATOM 2602 O O . LYS A 1 328 ? 15.489 9.976 -18.097 1.00 96.12 328 LYS A O 1
ATOM 2607 N N . LEU A 1 329 ? 17.564 9.225 -18.513 1.00 97.69 329 LEU A N 1
ATOM 2608 C CA . LEU A 1 329 ? 17.894 8.969 -17.106 1.00 97.69 329 LEU A CA 1
ATOM 2609 C C . LEU A 1 329 ? 17.865 10.259 -16.286 1.00 97.69 329 LEU A C 1
ATOM 2611 O O . LEU A 1 329 ? 17.261 10.291 -15.214 1.00 97.69 329 LEU A O 1
ATOM 2615 N N . ILE A 1 330 ? 18.452 11.332 -16.823 1.00 97.44 330 ILE A N 1
ATOM 2616 C CA . ILE A 1 330 ? 18.420 12.660 -16.202 1.00 97.44 330 ILE A CA 1
ATOM 2617 C C . ILE A 1 330 ? 16.973 13.136 -16.069 1.00 97.44 330 ILE A C 1
ATOM 2619 O O . ILE A 1 330 ? 16.553 13.530 -14.983 1.00 97.44 330 ILE A O 1
ATOM 2623 N N . PHE A 1 331 ? 16.183 13.047 -17.141 1.00 97.38 331 PHE A N 1
ATOM 2624 C CA . PHE A 1 331 ? 14.779 13.450 -17.120 1.00 97.38 331 PHE A CA 1
ATOM 2625 C C . PHE A 1 331 ? 13.958 12.649 -16.097 1.00 97.38 331 PHE A C 1
ATOM 2627 O O . PHE A 1 331 ? 13.229 13.236 -15.297 1.00 97.38 331 PHE A O 1
ATOM 2634 N N . ALA A 1 332 ? 14.121 11.324 -16.054 1.00 96.81 332 ALA A N 1
ATOM 2635 C CA . ALA A 1 332 ? 13.467 10.454 -15.078 1.00 96.81 332 ALA A CA 1
ATOM 2636 C C . ALA A 1 332 ? 13.795 10.876 -13.644 1.00 96.81 332 ALA A C 1
ATOM 2638 O O . ALA A 1 332 ? 12.910 10.951 -12.787 1.00 96.81 332 ALA A O 1
ATOM 2639 N N . TYR A 1 333 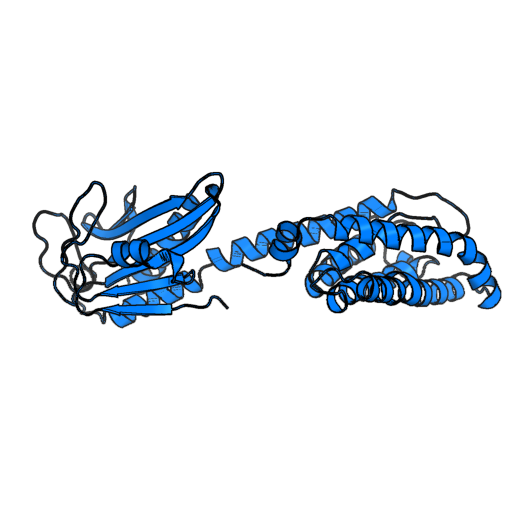? 15.073 11.175 -13.395 1.00 96.62 333 TYR A N 1
ATOM 2640 C CA . TYR A 1 333 ? 15.532 11.607 -12.090 1.00 96.62 333 TYR A CA 1
ATOM 2641 C C . TYR A 1 333 ? 14.970 12.971 -11.706 1.00 96.62 333 TYR A C 1
ATOM 2643 O O . TYR A 1 333 ? 14.522 13.136 -10.579 1.00 96.62 333 TYR A O 1
ATOM 2651 N N . VAL A 1 334 ? 14.919 13.926 -12.637 1.00 96.25 334 VAL A N 1
ATOM 2652 C CA . VAL A 1 334 ? 14.305 15.243 -12.421 1.00 96.25 334 VAL A CA 1
ATOM 2653 C C . VAL A 1 334 ? 12.833 15.091 -12.030 1.00 96.25 334 VAL A C 1
ATOM 2655 O O . VAL A 1 334 ? 12.413 15.633 -11.007 1.00 96.25 334 VAL A O 1
ATOM 2658 N N . VAL A 1 335 ? 12.061 14.289 -12.773 1.00 94.75 335 VAL A N 1
ATOM 2659 C CA . VAL A 1 335 ? 10.654 13.996 -12.444 1.00 94.75 335 VAL A CA 1
ATOM 2660 C C . VAL A 1 335 ? 10.533 13.398 -11.037 1.00 94.75 335 VAL A C 1
ATOM 2662 O O . VAL A 1 335 ? 9.724 13.859 -10.231 1.00 94.75 335 VAL A O 1
ATOM 2665 N N . TYR A 1 336 ? 11.363 12.406 -10.708 1.00 94.06 336 TYR A N 1
ATOM 2666 C CA . TYR A 1 336 ? 11.401 11.794 -9.378 1.00 94.06 336 TYR A CA 1
ATOM 2667 C C . TYR A 1 336 ? 11.795 12.788 -8.277 1.00 94.06 336 TYR A C 1
ATOM 2669 O O . TYR A 1 336 ? 11.205 12.791 -7.192 1.00 94.06 336 TYR A O 1
ATOM 2677 N N . TYR A 1 337 ? 12.768 13.656 -8.546 1.00 92.81 337 TYR A N 1
ATOM 2678 C CA . TYR A 1 337 ? 13.319 14.602 -7.587 1.00 92.81 337 TYR A CA 1
ATOM 2679 C C . TYR A 1 337 ? 12.266 15.621 -7.144 1.00 92.81 337 TYR A C 1
ATOM 2681 O O . TYR A 1 337 ? 12.061 15.808 -5.941 1.00 92.81 337 TYR A O 1
ATOM 2689 N N . TYR A 1 338 ? 11.516 16.179 -8.098 1.00 92.25 338 TYR A N 1
ATOM 2690 C CA . TYR A 1 338 ? 10.446 17.143 -7.829 1.00 92.25 338 TYR A CA 1
ATOM 2691 C C . TYR A 1 338 ? 9.134 16.514 -7.344 1.00 92.25 338 TYR A C 1
ATOM 2693 O O . TYR A 1 338 ? 8.266 17.224 -6.835 1.00 92.25 338 TYR A O 1
ATOM 2701 N N . MET A 1 339 ? 8.969 15.191 -7.442 1.00 88.38 339 MET A N 1
ATOM 2702 C CA . MET A 1 339 ? 7.758 14.532 -6.958 1.00 88.38 339 MET A CA 1
ATOM 2703 C C . MET A 1 339 ? 7.655 14.599 -5.416 1.00 88.38 339 MET A C 1
ATOM 2705 O O . MET A 1 339 ? 8.602 14.205 -4.721 1.00 88.38 339 MET A O 1
ATOM 2709 N N . PRO A 1 340 ? 6.515 15.042 -4.845 1.00 83.06 340 PRO A N 1
ATOM 2710 C CA . PRO A 1 340 ? 6.323 15.117 -3.398 1.00 83.06 340 PRO A CA 1
ATOM 2711 C C . PRO A 1 340 ? 6.558 13.776 -2.696 1.00 83.06 340 PRO A C 1
ATOM 2713 O O . PRO A 1 340 ? 5.972 12.757 -3.069 1.00 83.06 340 PRO A O 1
ATOM 2716 N N . GLN A 1 341 ? 7.344 13.780 -1.614 1.00 71.94 341 GLN A N 1
ATOM 2717 C CA . GLN A 1 341 ? 7.658 12.557 -0.862 1.00 71.94 341 GLN A CA 1
ATOM 2718 C C . GLN A 1 341 ? 6.398 11.861 -0.327 1.00 71.94 341 GLN A C 1
ATOM 2720 O O . GLN A 1 341 ? 6.346 10.639 -0.268 1.00 71.94 341 GLN A O 1
ATOM 2725 N N . ALA A 1 342 ? 5.340 12.619 -0.024 1.00 65.81 342 ALA A N 1
ATOM 2726 C CA . ALA A 1 342 ? 4.051 12.077 0.399 1.00 65.81 342 ALA A CA 1
ATOM 2727 C C . ALA A 1 342 ? 3.382 11.171 -0.655 1.00 65.81 342 ALA A C 1
ATOM 2729 O O . ALA A 1 342 ? 2.589 10.305 -0.289 1.00 65.81 342 ALA A O 1
ATOM 2730 N N . ILE A 1 343 ? 3.679 11.354 -1.946 1.00 68.50 343 ILE A N 1
ATOM 2731 C CA . ILE A 1 343 ? 3.184 10.495 -3.033 1.00 68.50 343 ILE A CA 1
ATOM 2732 C C . ILE A 1 343 ? 4.017 9.209 -3.098 1.00 68.50 343 ILE A C 1
ATOM 2734 O O . ILE A 1 343 ? 3.458 8.120 -3.198 1.00 68.50 343 ILE A O 1
ATOM 2738 N N . ILE A 1 344 ? 5.337 9.330 -2.946 1.00 67.69 344 ILE A N 1
ATOM 2739 C CA . ILE 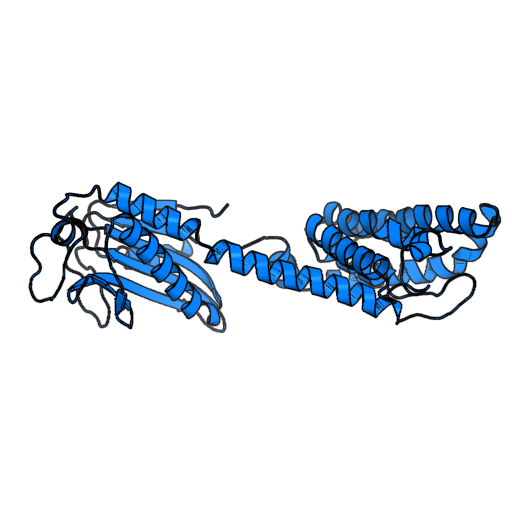A 1 344 ? 6.289 8.211 -2.986 1.00 67.69 344 ILE A CA 1
ATOM 2740 C C . ILE A 1 344 ? 6.115 7.298 -1.752 1.00 67.69 344 ILE A C 1
ATOM 2742 O O . ILE A 1 344 ? 5.933 6.085 -1.868 1.00 67.69 344 ILE A O 1
ATOM 2746 N N . ASP A 1 345 ? 6.075 7.873 -0.550 1.00 62.16 345 ASP A N 1
ATOM 2747 C CA . ASP A 1 345 ? 6.003 7.133 0.715 1.00 62.16 345 ASP A CA 1
ATOM 2748 C C . ASP A 1 345 ? 4.655 6.428 0.925 1.00 62.16 345 ASP A C 1
ATOM 2750 O O . ASP A 1 345 ? 4.620 5.352 1.524 1.00 62.16 345 ASP A O 1
ATOM 2754 N N . LYS A 1 346 ? 3.555 6.974 0.379 1.00 55.03 346 LYS A N 1
ATOM 2755 C CA . LYS A 1 346 ? 2.212 6.353 0.395 1.00 55.03 346 LYS A CA 1
ATOM 2756 C C . LYS A 1 346 ? 2.136 5.031 -0.380 1.00 55.03 346 LYS A C 1
ATOM 2758 O O . LYS A 1 346 ? 1.111 4.343 -0.290 1.00 55.03 346 LYS A O 1
ATOM 2763 N N . HIS A 1 347 ? 3.156 4.717 -1.175 1.00 50.62 347 HIS A N 1
ATOM 2764 C CA . HIS A 1 347 ? 3.302 3.460 -1.903 1.00 50.62 347 HIS A CA 1
ATOM 2765 C C . HIS A 1 347 ? 4.373 2.555 -1.286 1.00 50.62 347 HIS A C 1
ATOM 2767 O O . HIS A 1 347 ? 4.183 1.344 -1.246 1.00 50.62 347 HIS A O 1
ATOM 2773 N N . LEU A 1 348 ? 5.460 3.128 -0.757 1.00 47.56 348 LEU A N 1
ATOM 2774 C CA . LEU A 1 348 ? 6.570 2.361 -0.180 1.00 47.56 348 LEU A CA 1
ATOM 2775 C C . LEU A 1 348 ? 6.297 1.837 1.233 1.00 47.56 348 LEU A C 1
ATOM 2777 O O . LEU A 1 348 ? 6.794 0.776 1.612 1.00 47.56 348 LEU A O 1
ATOM 2781 N N . LYS A 1 349 ? 5.523 2.573 2.031 1.00 41.81 349 LYS A N 1
ATOM 2782 C CA . LYS A 1 349 ? 5.117 2.147 3.367 1.00 41.81 349 LYS A CA 1
ATOM 2783 C C . LYS A 1 349 ? 3.666 1.738 3.276 1.00 41.81 349 LYS A C 1
ATOM 2785 O O . LYS A 1 349 ? 2.783 2.583 3.159 1.00 41.81 349 LYS A O 1
ATOM 2790 N N . GLY A 1 350 ? 3.435 0.429 3.280 1.00 39.38 350 GLY A N 1
ATOM 2791 C CA . GLY A 1 350 ? 2.089 -0.080 3.438 1.00 39.38 350 GLY A CA 1
ATOM 2792 C C . GLY A 1 350 ? 1.521 0.441 4.761 1.00 39.38 350 GLY A C 1
ATOM 2793 O O . GLY A 1 350 ? 2.020 0.033 5.808 1.00 39.38 350 GLY A O 1
ATOM 2794 N N . ILE A 1 351 ? 0.588 1.397 4.706 1.00 37.16 351 ILE A N 1
ATOM 2795 C CA . ILE A 1 351 ? -0.114 1.927 5.885 1.00 37.16 351 ILE A CA 1
ATOM 2796 C C . ILE A 1 351 ? -1.075 0.869 6.411 1.00 37.16 351 ILE A C 1
ATOM 2798 O O . ILE A 1 351 ? -1.846 0.339 5.588 1.00 37.16 351 ILE A O 1
#

Organism: Acholeplasma laidlawii (strain PG-8A) (NCBI:txid441768)

pLDDT: mean 91.0, std 10.35, range [37.16, 98.5]

InterPro domains:
  IPR003784 BioY protein [PF02632] (202-338)
  IPR003784 BioY protein [PTHR34295] (176-341)
  IPR004143 Biotinyl protein ligase (BPL) and lipoyl protein ligase (LPL), catalytic domain [PF03099] (10-131)
  IPR004143 Biotinyl protein ligase (BPL) and lipoyl protein ligase (LPL), catalytic domain [PS51733] (1-174)
  IPR004408 Biotin--acetyl-CoA-carboxylase ligase [TIGR00121] (7-169)
  IPR004408 Biotin--acetyl-CoA-carboxylase ligase [cd16442] (5-168)
  IPR045864 Class II Aminoacyl-tRNA synthetase/Biotinyl protein ligase (BPL) and lipoyl protein ligase (LPL) [G3DSA:3.30.930.10] (3-175)
  IPR045864 Class II Aminoacyl-tRNA synthetase/Biotinyl protein ligase (BPL) and lipoyl protein ligase (LPL) [SSF55681] (3-168)

Secondary structure (DSSP, 8-state):
----EEEEESSBS-HHHHHHHHGGGS-TTEEEEES-BTT-B-STT-B----TTTSEEEEEEEEEEEGGGHHHHHHHHHHHHHHHHHTTT--EEEETTTEEEETTEEEEEEEEEEEEETTEEEEEEEEEEE-SS----SSS-B--HHHHHS----HHHHHHHHHHHHHHSHHHHHHHHHHHHHHHHHHHHHHHHHHHSEE--SSS-EESHHHHHHHHHHHS-HHHHHHHHHHHHHHHHTT-S-BTTBSSGGGGTSTTHHHHHHHHHHHHHHHHHS-SS--HHHHHHHHHIIIIIIHHHHHHHHHHHHH---HHHHHHHHHHHHHHHHHHHHHHHHHHHHS-HHHHHHHHS--

Foldseek 3Di:
DDDAAEAEDAEDQAQLVVCVVCVVVDDANYKYWYQYHPNAAAPPRDHDDDDGNQWTWMKGKGAWAFPVCPVVVLVLLVVLVCVLQVVLVFDWDDDPPAFIDGPPATFKGWDWDFDDDDGTTRMIMIIMIGRARDDDDPPGRHDHSCRVVVDHDNNVVSVVSSSCSSVVPCSLVVVLVVVLVVVLQVLLVVLLVQQVQWDDDPPAIHTCNLLSLLLLLLQAALVSSLSSLVVNLVCQQVQQQRHNVGGHPVCLLALQNLLSVLSNCLSSQLNVQDDPVLDVVSSLVSCCVRSPVSSCVSNLVSNCVNPVDDPVVSVVRCVVVRVVSNVSSVVSSVVSVPDDVVSRVPRVDSD

Radius of gyration: 28.93 Å; chains: 1; bounding box: 68×39×75 Å